Protein 8ZVK (pdb70)

Secondary structure (DSSP, 8-state):
-HHHHH-S-EEETTEEE-TTS-B---EEEEE--TTT-GGG-SHHHHHHIIIII--SEEEEEEESSTTSTTT-GGGHHHHHHHHHHHHHHT-EEEEEEE-SSS-SGGGGHHHHHHHHHHHHHHHTTSTTEEEES-S---SS--IIIIIHHHHHHHHHHHHHH-SSS-EEE--HHHHT-HHHHHTS--SSSSEEEEEEEETTT--HHHHHHHHHHHHTT--EEEEEEESS-TTS-S---HHHHHHHHHHHHHTT--EEEEEES--SSTT-SB-TT--TTS---GGGB-HHHHHHHHHHTTT--PPPP-

Radius of gyration: 17.43 Å; Cα contacts (8 Å, |Δi|>4): 707; chains: 1; bounding box: 44×44×39 Å

Foldseek 3Di:
DQCVQFPAWFADFQAIGGPQRHGAAFEEAEADECQPFVLLQALQNVLQCCPQLNGQEYEYAFEPDPCGCVVPVVSVVSVVRNCVSCVVVNGAYEDAHEYDVVLFLVVCLVVLLVSLLVVCVVDLVGNRYEYESYQFREDPAACPPTQVVSCVVRVVSSCVRRVGHAYEGAGYHRRQPLVRCLVPDDPHTRYAYEHEEELQADADVSLVSSVNSSVSRGHYAHEEYFQAHPVQAHAGNLVSVVVVLVSCLVVSHYHYYDHDDCPPGHRHQFPPPARSRHPDDPVGTDPRNVSSSVSSPPSHDGDRRD

Nearest PDB structures (foldseek):
  6gjf-assembly5_E  TM=9.985E-01  e=1.067E-54  synthetic construct
  3pzt-assembly2_B  TM=9.982E-01  e=2.377E-51  Bacillus subtilis subsp. subtilis str. 168
  4xzw-assembly1_A  TM=9.933E-01  e=2.857E-50  uncultured bacterium
  5ihs-assembly1_A  TM=9.780E-01  e=3.173E-42  Cytophaga hutchinsonii ATCC 33406
  5wh8-assembly1_A  TM=9.466E-01  e=4.308E-40  uncultured organism

Sequence (306 aa):
DFVGTHGQLQVIGNQLCNQYGQPIQLRGMSSHGLQWYPQFVNYDSIKWLRDDWGITVFRAAMYTDSQGYISNPSVKNKVIEAVEACIALGIYVIIDWHILADGNPNQYKEQAKDFFREMATRYGNYPNVIYEICNEPNGPVNWNNHIKPYAEEVIPVIRSIDRNNIVIVGTGTWSQDIHDAANNQLSFDNVMYALHFYAGTHGQNLRSRIDYAMSRGAAIFVSEWGVSDASGDGGVFLSQSDVWLDFLNERNVSWVNWSLTHKVESSAALNPGASPNGGWTDANLSPSGRYVKSAMRKNYNPPVPP

Solvent-accessible surface area: 11041 Å² total; per-residue (Å²): 128,32,11,50,54,4,8,46,2,56,29,91,58,47,28,5,3,0,69,104,30,39,72,1,9,0,1,0,0,0,0,11,0,2,35,98,40,42,77,3,0,21,100,70,0,0,72,73,0,74,80,48,6,8,1,1,0,0,0,0,0,0,14,0,47,38,128,0,30,55,85,70,72,66,9,50,88,39,0,31,67,0,0,89,6,0,46,75,6,6,1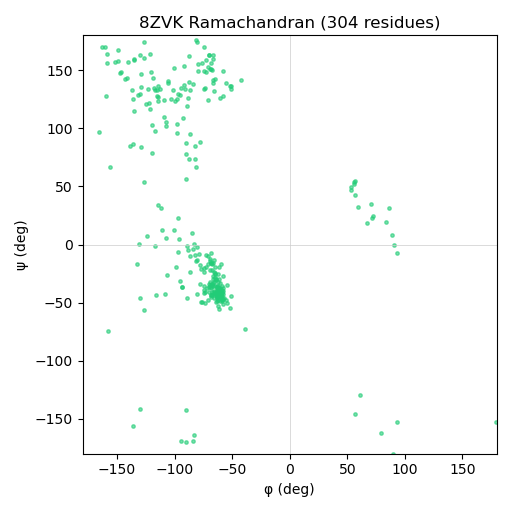,0,0,0,0,0,0,4,1,60,80,5,9,49,2,45,106,36,35,102,70,0,30,90,2,0,103,51,0,2,97,118,10,8,154,97,35,5,1,1,0,0,0,0,0,15,0,21,48,126,10,75,2,99,97,38,0,31,47,0,0,73,69,0,0,58,22,0,45,89,72,2,191,32,3,1,0,0,0,0,0,2,55,116,0,30,26,0,53,55,0,1,85,55,59,13,106,59,121,21,12,4,4,0,0,3,0,16,6,27,76,30,34,109,107,9,20,54,55,0,58,94,0,25,91,121,34,1,3,4,0,0,0,9,0,0,0,0,38,53,92,7,66,47,36,50,62,67,86,79,0,72,65,0,6,84,20,0,28,145,66,48,4,2,0,0,0,17,0,1,0,54,84,132,29,20,0,1,0,2,44,86,72,6,49,57,77,8,44,8,86,95,78,46,2,10,75,0,0,99,28,0,62,56,8,0,122,120,112,20,136,41,28,123,47,132

B-factor: mean 23.42, std 7.49, range [11.4, 66.55]

Structure (mmCIF, N/CA/C/O backbone):
data_8ZVK
#
_entry.id   8ZVK
#
_cell.length_a   80.775
_cell.length_b   80.775
_cell.length_c   82.167
_cell.angle_alpha   90.00
_cell.angle_beta   90.00
_cell.angle_gamma   120.00
#
_symmetry.space_group_name_H-M   'P 63'
#
loop_
_entity.id
_entity.type
_entity.pdbx_description
1 polymer AaBgIC
2 water water
#
loop_
_atom_site.group_PDB
_atom_site.id
_atom_site.type_symbol
_atom_site.label_atom_id
_atom_site.label_alt_id
_atom_site.label_comp_id
_atom_site.label_asym_id
_atom_site.label_entity_id
_atom_site.label_seq_id
_atom_site.pdbx_PDB_ins_code
_atom_site.Cartn_x
_atom_site.Cartn_y
_atom_site.Cartn_z
_atom_site.occupancy
_atom_site.B_iso_or_equiv
_atom_site.auth_seq_id
_atom_site.auth_comp_id
_atom_site.auth_asym_id
_atom_site.auth_atom_id
_atom_site.pdbx_PDB_model_num
ATOM 1 N N . ASP A 1 20 ? 18.005 -32.756 5.397 1.00 33.94 16 ASP A N 1
ATOM 2 C CA . ASP A 1 20 ? 19.025 -31.827 4.928 1.00 30.24 16 ASP A CA 1
ATOM 3 C C . ASP A 1 20 ? 19.479 -32.213 3.532 1.00 22.98 16 ASP A C 1
ATOM 4 O O . ASP A 1 20 ? 20.476 -32.905 3.360 1.00 20.35 16 ASP A O 1
ATOM 9 N N . PHE A 1 21 ? 18.727 -31.768 2.532 1.00 18.69 17 PHE A N 1
ATOM 10 C CA . PHE A 1 21 ? 19.021 -32.182 1.165 1.00 21.20 17 PHE A CA 1
ATOM 11 C C . PHE A 1 21 ? 20.331 -31.580 0.683 1.00 20.29 17 PHE A C 1
ATOM 12 O O . PHE A 1 21 ? 21.150 -32.269 0.057 1.00 21.51 17 PHE A O 1
ATOM 20 N N . VAL A 1 22 ? 20.550 -30.298 0.974 1.00 17.44 18 VAL A N 1
ATOM 21 C CA . VAL A 1 22 ? 21.808 -29.652 0.599 1.00 19.74 18 VAL A CA 1
ATOM 22 C C . VAL A 1 22 ? 22.972 -30.235 1.395 1.00 24.83 18 VAL A C 1
ATOM 23 O O . VAL A 1 22 ? 24.094 -30.356 0.875 1.00 19.72 18 VAL A O 1
ATOM 27 N N . GLY A 1 23 ? 22.733 -30.612 2.657 1.00 24.03 19 GLY A N 1
ATOM 28 C CA . GLY A 1 23 ? 23.778 -31.238 3.448 1.00 28.18 19 GLY A CA 1
ATOM 29 C C . GLY A 1 23 ? 24.211 -32.566 2.872 1.00 24.93 19 GLY A C 1
ATOM 30 O O . GLY A 1 23 ? 25.376 -32.950 2.992 1.00 26.52 19 GLY A O 1
ATOM 31 N N . THR A 1 24 ? 23.299 -33.267 2.206 1.00 19.25 20 THR A N 1
ATOM 32 C CA . THR A 1 24 ? 23.668 -34.508 1.538 1.00 20.70 20 THR A CA 1
ATOM 33 C C . THR A 1 24 ? 24.401 -34.229 0.237 1.00 24.89 20 THR A C 1
ATOM 34 O O . THR A 1 2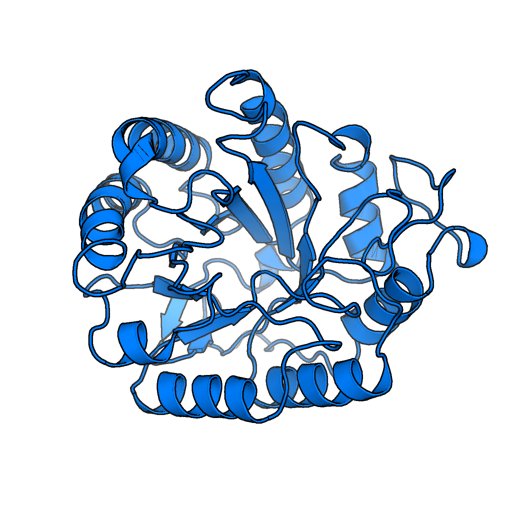4 ? 25.468 -34.806 -0.018 1.00 24.55 20 THR A O 1
ATOM 38 N N . HIS A 1 25 ? 23.849 -33.351 -0.606 1.00 19.58 21 HIS A N 1
ATOM 39 C CA . HIS A 1 25 ? 24.324 -33.252 -1.979 1.00 16.46 21 HIS A CA 1
ATOM 40 C C . HIS A 1 25 ? 25.306 -32.111 -2.216 1.00 16.94 21 HIS A C 1
ATOM 41 O O . HIS A 1 25 ? 26.053 -32.157 -3.204 1.00 17.71 21 HIS A O 1
ATOM 48 N N . GLY A 1 26 ? 25.340 -31.113 -1.336 1.00 18.45 22 GLY A N 1
ATOM 49 C CA . GLY A 1 26 ? 26.365 -30.081 -1.338 1.00 21.70 22 GLY A CA 1
ATOM 50 C C . GLY A 1 26 ? 26.474 -29.325 -2.653 1.00 18.49 22 GLY A C 1
ATOM 51 O O . GLY A 1 26 ? 25.493 -29.080 -3.368 1.00 19.74 22 GLY A O 1
ATOM 52 N N . GLN A 1 27 ? 27.706 -28.944 -2.965 1.00 16.83 23 GLN A N 1
ATOM 53 C CA . GLN A 1 27 ? 28.006 -28.155 -4.155 1.00 19.79 23 GLN A CA 1
ATOM 54 C C . GLN A 1 27 ? 27.548 -28.835 -5.438 1.00 22.50 23 GLN A C 1
ATOM 55 O O . GLN A 1 27 ? 27.943 -29.968 -5.729 1.00 21.23 23 GLN A O 1
ATOM 61 N N . LEU A 1 28 ? 26.789 -28.104 -6.248 1.00 17.36 24 LEU A N 1
ATOM 62 C CA . LEU A 1 28 ? 26.306 -28.592 -7.535 1.00 18.72 24 LEU A CA 1
ATOM 63 C C . LEU A 1 28 ? 27.281 -28.215 -8.644 1.00 21.31 24 LEU A C 1
ATOM 64 O O . LEU A 1 28 ? 28.011 -27.224 -8.541 1.00 18.06 24 LEU A O 1
ATOM 69 N N . GLN A 1 29 ? 27.280 -29.010 -9.716 1.00 19.14 25 GLN A N 1
ATOM 70 C CA . GLN A 1 29 ? 28.206 -28.773 -10.816 1.00 19.92 25 GLN A CA 1
ATOM 71 C C . GLN A 1 29 ? 27.649 -29.441 -12.060 1.00 23.56 25 GLN A C 1
ATOM 72 O O . GLN A 1 29 ? 26.812 -30.340 -11.975 1.00 21.72 25 GLN A O 1
ATOM 78 N N . VAL A 1 30 ? 28.063 -28.946 -13.221 1.00 20.35 26 VAL A N 1
ATOM 79 C CA . VAL A 1 30 ? 27.588 -29.477 -14.497 1.00 22.14 26 VAL A CA 1
ATOM 80 C C . VAL A 1 30 ? 28.695 -30.348 -15.068 1.00 24.40 26 VAL A C 1
ATOM 81 O O . VAL A 1 30 ? 29.829 -29.886 -15.219 1.00 23.01 26 VAL A O 1
ATOM 85 N N . ILE A 1 31 ? 28.379 -31.604 -15.381 1.00 21.52 27 ILE A N 1
ATOM 86 C CA . ILE A 1 31 ? 29.322 -32.508 -16.039 1.00 21.88 27 ILE A CA 1
ATOM 87 C C . ILE A 1 31 ? 28.680 -32.964 -17.340 1.00 25.45 27 ILE A C 1
ATOM 88 O O . ILE A 1 31 ? 27.637 -33.632 -17.320 1.00 24.19 27 ILE A O 1
ATOM 93 N N . GLY A 1 32 ? 29.295 -32.608 -18.466 1.00 27.28 28 GLY A N 1
ATOM 94 C CA . GLY A 1 32 ? 28.654 -32.866 -19.748 1.00 30.05 28 GLY A CA 1
ATOM 95 C C . GLY A 1 32 ? 27.323 -32.128 -19.837 1.00 33.64 28 GLY A C 1
ATOM 96 O O . GLY A 1 32 ? 27.236 -30.926 -19.561 1.00 30.23 28 GLY A O 1
ATOM 97 N N . ASN A 1 33 ? 26.260 -32.849 -20.206 1.00 26.27 29 ASN A N 1
ATOM 98 C CA . ASN A 1 33 ? 24.924 -32.273 -20.295 1.00 21.78 29 ASN A CA 1
ATOM 99 C C . ASN A 1 33 ? 24.078 -32.520 -19.044 1.00 22.48 29 ASN A C 1
ATOM 100 O O . ASN A 1 33 ? 22.841 -32.478 -19.135 1.00 25.17 29 ASN A O 1
ATOM 105 N N . GLN A 1 34 ? 24.740 -32.772 -17.914 1.00 17.06 30 GLN A N 1
ATOM 106 C CA . GLN A 1 34 ? 23.967 -33.179 -16.719 1.00 20.65 30 GLN A CA 1
ATOM 107 C C . GLN A 1 34 ? 24.327 -32.429 -15.437 1.00 21.73 30 GLN A C 1
ATOM 108 O O . GLN A 1 34 ? 25.526 -32.344 -15.109 1.00 19.17 30 GLN A O 1
ATOM 114 N N . LEU A 1 35 ? 23.318 -31.890 -14.757 1.00 18.15 31 LEU A N 1
ATOM 115 C CA . LEU A 1 35 ? 23.538 -31.341 -13.417 1.00 22.44 31 LEU A CA 1
ATOM 116 C C . LEU A 1 35 ? 23.909 -32.464 -12.439 1.00 18.78 31 LEU A C 1
ATOM 117 O O . LEU A 1 35 ? 23.222 -33.484 -12.376 1.00 15.92 31 LEU A O 1
ATOM 122 N N . CYS A 1 36 ? 24.967 -32.260 -11.649 1.00 16.37 32 CYS A N 1
ATOM 123 C CA . CYS A 1 36 ? 25.454 -33.282 -10.720 1.00 20.82 32 CYS A CA 1
ATOM 124 C C . CYS A 1 36 ? 25.644 -32.701 -9.322 1.00 22.17 32 CYS A C 1
ATOM 125 O O . CYS A 1 36 ? 25.700 -31.484 -9.125 1.00 18.83 32 CYS A O 1
ATOM 128 N N . ASN A 1 37 ? 25.741 -33.589 -8.342 1.00 18.01 33 ASN A N 1
ATOM 129 C CA . ASN A 1 37 ? 25.987 -33.158 -6.977 1.00 17.84 33 ASN A CA 1
ATOM 130 C C . ASN A 1 37 ? 27.493 -33.099 -6.702 1.00 20.56 33 ASN A C 1
ATOM 131 O O . ASN A 1 37 ? 28.323 -33.229 -7.603 1.00 18.28 33 ASN A O 1
ATOM 136 N N . GLN A 1 38 ? 27.851 -32.921 -5.428 1.00 16.33 34 GLN A N 1
ATOM 137 C CA . GLN A 1 38 ? 29.237 -32.719 -5.036 1.00 21.00 34 GLN A CA 1
ATOM 138 C C . GLN A 1 38 ? 30.099 -33.949 -5.272 1.00 21.33 34 GLN A C 1
ATOM 139 O O . GLN A 1 38 ? 31.319 -33.834 -5.239 1.00 18.72 34 GLN A O 1
ATOM 145 N N . TYR A 1 39 ? 29.501 -35.119 -5.481 1.00 19.49 35 TYR A N 1
ATOM 146 C CA . TYR A 1 39 ? 30.254 -36.323 -5.801 1.00 19.74 35 TYR A CA 1
ATOM 147 C C . TYR A 1 39 ? 30.221 -36.647 -7.291 1.00 19.35 35 TYR A C 1
ATOM 148 O O . TYR A 1 39 ? 30.609 -37.754 -7.677 1.00 22.54 35 TYR A O 1
ATOM 157 N N . GLY A 1 40 ? 29.772 -35.716 -8.137 1.00 16.45 36 GLY A N 1
ATOM 158 C CA . GLY A 1 40 ? 29.696 -36.026 -9.556 1.00 14.48 36 GLY A CA 1
ATOM 159 C C . GLY A 1 40 ? 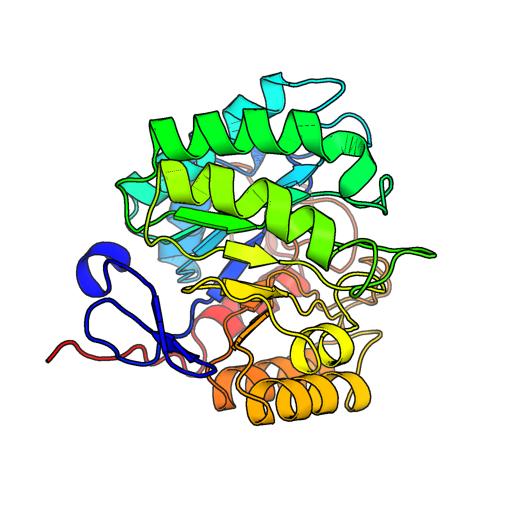28.596 -36.999 -9.929 1.00 18.12 36 GLY A C 1
ATOM 160 O O . GLY A 1 40 ? 28.685 -37.655 -10.967 1.00 19.99 36 GLY A O 1
ATOM 161 N N . GLN A 1 41 ? 27.547 -37.115 -9.099 1.00 19.07 37 GLN A N 1
ATOM 162 C CA . GLN A 1 41 ? 26.400 -37.970 -9.400 1.00 21.79 37 GLN A CA 1
ATOM 163 C C . GLN A 1 41 ? 25.280 -37.148 -10.010 1.00 22.15 37 GLN A C 1
ATOM 164 O O . GLN A 1 41 ? 24.915 -36.102 -9.439 1.00 15.85 37 GLN A O 1
ATOM 170 N N . PRO A 1 42 ? 24.736 -37.585 -11.150 1.00 23.52 38 PRO A N 1
ATOM 171 C CA . PRO A 1 42 ? 23.570 -36.903 -11.736 1.00 23.02 38 PRO A CA 1
ATOM 172 C C . PRO A 1 42 ? 22.479 -36.731 -10.697 1.00 23.00 38 PRO A C 1
ATOM 173 O O . PRO A 1 42 ? 22.159 -37.662 -9.962 1.00 20.80 38 PRO A O 1
ATOM 177 N N . ILE A 1 43 ? 21.913 -35.527 -10.632 1.00 20.60 39 ILE A N 1
ATOM 178 C CA . ILE A 1 43 ? 20.885 -35.207 -9.650 1.00 19.82 39 ILE A CA 1
ATOM 179 C C . ILE A 1 43 ? 19.824 -34.328 -10.301 1.00 22.32 39 ILE A C 1
ATOM 180 O O . ILE A 1 43 ? 20.134 -33.477 -11.142 1.00 18.51 39 ILE A O 1
ATOM 185 N N . GLN A 1 44 ? 18.566 -34.534 -9.914 1.00 21.23 40 GLN A N 1
ATOM 186 C CA . GLN A 1 44 ? 17.444 -33.757 -10.422 1.00 19.62 40 GLN A CA 1
ATOM 187 C C . GLN A 1 44 ? 16.873 -32.977 -9.252 1.00 20.51 40 GLN A C 1
ATOM 188 O O . GLN A 1 44 ? 16.695 -33.542 -8.165 1.00 19.04 40 GLN A O 1
ATOM 194 N N . LEU A 1 45 ? 16.623 -31.682 -9.460 1.00 16.70 41 LEU A N 1
ATOM 195 C CA . LEU A 1 45 ? 15.910 -30.845 -8.502 1.00 15.32 41 LEU A CA 1
ATOM 196 C C . LEU A 1 45 ? 14.461 -30.696 -8.954 1.00 14.68 41 LEU A C 1
ATOM 197 O O . LEU A 1 45 ? 14.166 -30.759 -10.147 1.00 17.77 41 LEU A O 1
ATOM 202 N N . ARG A 1 46 ? 13.555 -30.492 -7.991 1.00 14.85 42 ARG A N 1
ATOM 203 C CA . ARG A 1 46 ? 12.149 -30.252 -8.283 1.00 16.21 42 ARG A CA 1
ATOM 204 C C . ARG A 1 46 ? 11.610 -29.246 -7.289 1.00 16.83 42 ARG A C 1
ATOM 205 O O . ARG A 1 46 ? 11.973 -29.269 -6.113 1.00 16.90 42 ARG A O 1
ATOM 213 N N . GLY A 1 47 ? 10.737 -28.369 -7.754 1.00 17.51 43 GLY A N 1
ATOM 214 C CA . GLY A 1 47 ? 10.195 -27.415 -6.816 1.00 18.30 43 GLY A CA 1
ATOM 215 C C . GLY A 1 47 ? 9.211 -26.414 -7.373 1.00 15.57 43 GLY A C 1
ATOM 216 O O . GLY A 1 47 ? 8.527 -26.671 -8.371 1.00 17.14 43 GLY A O 1
ATOM 217 N N . MET A 1 48 ? 9.146 -25.254 -6.718 1.00 17.83 44 MET A N 1
ATOM 218 C CA . MET A 1 48 ? 8.105 -24.259 -6.936 1.00 18.50 44 MET A CA 1
ATOM 219 C C . MET A 1 48 ? 8.775 -22.921 -7.166 1.00 18.41 44 MET A C 1
ATOM 220 O O . MET A 1 48 ? 9.805 -22.612 -6.554 1.00 14.96 44 MET A O 1
ATOM 225 N N . SER A 1 49 ? 8.145 -22.114 -8.012 1.00 14.51 45 SER A N 1
ATOM 226 C CA . SER A 1 49 ? 8.521 -20.728 -8.211 1.00 17.81 45 SER A CA 1
ATOM 227 C C . SER A 1 49 ? 7.504 -19.815 -7.533 1.00 19.22 45 SER A C 1
ATOM 228 O O . SER A 1 49 ? 6.291 -20.083 -7.543 1.00 16.44 45 SER A O 1
ATOM 231 N N . SER A 1 50 ? 8.010 -18.748 -6.928 1.00 18.31 46 SER A N 1
ATOM 232 C CA . SER A 1 50 ? 7.136 -17.669 -6.529 1.00 16.36 46 SER A CA 1
ATOM 233 C C . SER A 1 50 ? 6.571 -17.007 -7.779 1.00 20.40 46 SER A C 1
ATOM 234 O O . SER A 1 50 ? 7.077 -17.192 -8.891 1.00 18.56 46 SER A O 1
ATOM 237 N N . HIS A 1 51 ? 5.497 -16.243 -7.591 1.00 16.87 47 HIS A N 1
ATOM 238 C CA . HIS A 1 51 ? 5.097 -15.297 -8.614 1.00 19.49 47 HIS A CA 1
ATOM 239 C C . HIS A 1 51 ? 5.938 -14.040 -8.403 1.00 19.99 47 HIS A C 1
ATOM 240 O O . HIS A 1 51 ? 6.941 -14.076 -7.682 1.00 15.96 47 HIS A O 1
ATOM 247 N N . GLY A 1 52 ? 5.534 -12.917 -8.994 1.00 21.94 48 GLY A N 1
ATOM 248 C CA . GLY A 1 52 ? 6.311 -11.695 -8.845 1.00 22.89 48 GLY A CA 1
ATOM 249 C C . GLY A 1 52 ? 6.439 -11.236 -7.407 1.00 18.89 48 GLY A C 1
ATOM 250 O O . GLY A 1 52 ? 5.428 -11.066 -6.715 1.00 18.71 48 GLY A O 1
ATOM 251 N N . LEU A 1 53 ? 7.683 -11.021 -6.947 1.00 18.42 49 LEU A N 1
ATOM 252 C CA . LEU A 1 53 ? 7.902 -10.654 -5.550 1.00 18.82 49 LEU A CA 1
ATOM 253 C C . LEU A 1 53 ? 7.352 -9.265 -5.244 1.00 21.44 49 LEU A C 1
ATOM 254 O O . LEU A 1 53 ? 7.058 -8.978 -4.081 1.00 18.29 49 LEU A O 1
ATOM 259 N N . GLN A 1 54 ? 7.181 -8.411 -6.269 1.00 19.62 50 GLN A N 1
ATOM 260 C CA . GLN A 1 54 ? 6.560 -7.109 -6.066 1.00 22.12 50 GLN A CA 1
ATOM 261 C C . GLN A 1 54 ? 5.049 -7.217 -5.952 1.00 21.52 50 GLN A C 1
ATOM 262 O O . GLN A 1 54 ? 4.421 -6.301 -5.421 1.00 22.42 50 GLN A O 1
ATOM 268 N N . TRP A 1 55 ? 4.455 -8.328 -6.393 1.00 17.52 51 TRP A N 1
ATOM 269 C CA . TRP A 1 55 ? 3.002 -8.477 -6.380 1.00 19.34 51 TRP A CA 1
ATOM 270 C C . TRP A 1 55 ? 2.504 -9.454 -5.326 1.00 19.00 51 TRP A C 1
ATOM 271 O O . TRP A 1 55 ? 1.504 -9.187 -4.659 1.00 22.12 51 TRP A O 1
ATOM 282 N N . TYR A 1 56 ? 3.153 -10.591 -5.153 1.00 17.51 52 TYR A N 1
ATOM 283 C CA . TYR A 1 56 ? 2.700 -11.584 -4.178 1.00 19.49 52 TYR A CA 1
ATOM 284 C C . TYR A 1 56 ? 3.815 -11.974 -3.212 1.00 19.98 52 TYR A C 1
ATOM 285 O O . TYR A 1 56 ? 4.101 -13.160 -3.029 1.00 18.62 52 TYR A O 1
ATOM 294 N N . PRO A 1 57 ? 4.443 -10.995 -2.541 1.00 16.75 53 PRO A N 1
ATOM 295 C CA . PRO A 1 57 ? 5.518 -11.345 -1.593 1.00 19.25 53 PRO A CA 1
ATOM 296 C C . PRO A 1 57 ? 5.031 -12.151 -0.391 1.00 17.26 53 PRO A C 1
ATOM 297 O O . PRO A 1 57 ? 5.821 -12.883 0.197 1.00 16.97 53 PRO A O 1
ATOM 301 N N . GLN A 1 58 ? 3.756 -12.046 -0.014 1.00 21.06 54 GLN A N 1
ATOM 302 C CA . GLN A 1 58 ? 3.302 -12.616 1.248 1.00 18.37 54 GLN A CA 1
ATOM 303 C C . GLN A 1 58 ? 3.404 -14.139 1.264 1.00 22.56 54 GLN A C 1
ATOM 304 O O . GLN A 1 58 ? 3.433 -14.734 2.347 1.00 21.82 54 GLN A O 1
ATOM 310 N N . PHE A 1 59 ? 3.493 -14.780 0.100 1.00 18.71 55 PHE A N 1
ATOM 311 C CA . PHE A 1 59 ? 3.614 -16.231 0.042 1.00 20.51 55 PHE A CA 1
ATOM 312 C C . PHE A 1 59 ? 5.062 -16.716 0.089 1.00 19.25 55 PHE A C 1
ATOM 313 O O . PHE A 1 59 ? 5.293 -17.929 0.062 1.00 20.37 55 PHE A O 1
ATOM 321 N N . VAL A 1 60 ? 6.033 -15.810 0.154 1.00 17.14 56 VAL A N 1
ATOM 322 C CA . VAL A 1 60 ? 7.454 -16.147 0.174 1.00 17.85 56 VAL A CA 1
ATOM 323 C C . VAL A 1 60 ? 7.977 -15.886 1.579 1.00 20.79 56 VAL A C 1
ATOM 324 O O . VAL A 1 60 ? 8.256 -14.737 1.944 1.00 21.32 56 VAL A O 1
ATOM 328 N N . ASN A 1 61 ? 8.141 -16.941 2.373 1.00 19.59 57 ASN A N 1
ATOM 329 C CA . ASN A 1 61 ? 8.589 -16.757 3.743 1.00 18.55 57 ASN A CA 1
ATOM 330 C C . ASN A 1 61 ? 9.090 -18.092 4.255 1.00 18.30 57 ASN A C 1
ATOM 331 O O . ASN A 1 61 ? 8.924 -19.131 3.609 1.00 19.19 57 ASN A O 1
ATOM 336 N N . TYR A 1 62 ? 9.727 -18.047 5.422 1.00 16.00 58 TYR A N 1
ATOM 337 C CA . TYR A 1 62 ? 10.272 -19.276 5.995 1.00 22.43 58 TYR A CA 1
ATOM 338 C C . TYR A 1 62 ? 9.176 -20.328 6.200 1.00 19.50 58 TYR A C 1
ATOM 339 O O . TYR A 1 62 ? 9.387 -21.515 5.909 1.00 19.42 58 TYR A O 1
ATOM 348 N N . ASP A 1 63 ? 7.983 -19.904 6.651 1.00 22.81 59 ASP A N 1
ATOM 349 C CA . ASP A 1 63 ? 6.886 -20.845 6.942 1.00 19.23 59 ASP A CA 1
ATOM 350 C C . ASP A 1 63 ? 6.399 -21.568 5.687 1.00 18.49 59 ASP A C 1
ATOM 351 O O . ASP A 1 63 ? 6.230 -22.799 5.684 1.00 17.31 59 ASP A O 1
ATOM 356 N N . SER A 1 64 ? 6.115 -20.818 4.622 1.00 17.30 60 SER A N 1
ATOM 357 C CA . SER A 1 64 ? 5.610 -21.460 3.416 1.00 17.65 60 SER A CA 1
ATOM 358 C C . SER A 1 64 ? 6.686 -22.298 2.739 1.00 18.83 60 SER A C 1
ATOM 359 O O . SER A 1 64 ? 6.378 -23.357 2.182 1.00 20.91 60 SER A O 1
ATOM 362 N N . ILE A 1 65 ? 7.950 -21.866 2.777 1.00 18.38 61 ILE A N 1
ATOM 363 C CA . ILE A 1 65 ? 8.990 -22.676 2.141 1.00 18.82 61 ILE A CA 1
ATOM 364 C C . ILE A 1 65 ? 9.234 -23.960 2.937 1.00 19.20 61 ILE A C 1
ATOM 365 O O . ILE A 1 65 ? 9.392 -25.049 2.359 1.00 17.69 61 ILE A O 1
ATOM 370 N N . LYS A 1 66 ? 9.239 -23.865 4.271 1.00 15.39 62 LYS A N 1
ATOM 371 C CA . LYS A 1 66 ? 9.369 -25.073 5.082 1.00 19.10 62 LYS A CA 1
ATOM 372 C C . LYS A 1 66 ? 8.227 -26.048 4.819 1.00 16.95 62 LYS A C 1
ATOM 373 O O . LYS A 1 66 ? 8.442 -27.264 4.728 1.00 17.75 62 LYS A O 1
ATOM 379 N N . TRP A 1 67 ? 7.004 -25.533 4.687 1.00 20.11 63 TRP A N 1
ATOM 380 C CA . TRP A 1 67 ? 5.864 -26.399 4.415 1.00 19.59 63 TRP A CA 1
ATOM 381 C C . TRP A 1 67 ? 5.980 -27.058 3.040 1.00 19.82 63 TRP A C 1
ATOM 382 O O . TRP A 1 67 ? 5.656 -28.243 2.885 1.00 18.37 63 TRP A O 1
ATOM 393 N N . LEU A 1 68 ? 6.443 -26.315 2.026 1.00 17.77 64 LEU A N 1
ATOM 394 C CA . LEU A 1 68 ? 6.666 -26.951 0.726 1.00 17.68 64 LEU A CA 1
ATOM 395 C C . LEU A 1 68 ? 7.717 -28.054 0.829 1.00 18.11 64 LEU A C 1
ATOM 396 O O . LEU A 1 68 ? 7.560 -29.132 0.234 1.00 19.15 64 LEU A O 1
ATOM 401 N N . ARG A 1 69 ? 8.764 -27.828 1.625 1.00 17.54 65 ARG A N 1
ATOM 402 C CA . ARG A 1 69 ? 9.758 -28.874 1.868 1.00 20.28 65 ARG A CA 1
ATOM 403 C C . ARG A 1 69 ? 9.127 -30.095 2.532 1.00 20.12 65 ARG A C 1
ATOM 404 O O . ARG A 1 69 ? 9.238 -31.219 2.028 1.00 19.00 65 ARG A O 1
ATOM 412 N N . ASP A 1 70 ? 8.456 -29.889 3.670 1.00 17.87 66 ASP A N 1
ATOM 413 C CA . ASP A 1 70 ? 8.007 -31.011 4.493 1.00 21.33 66 ASP A CA 1
ATOM 414 C C . ASP A 1 70 ? 6.808 -31.719 3.886 1.00 19.88 66 ASP A C 1
ATOM 415 O O . ASP A 1 70 ? 6.733 -32.952 3.916 1.00 22.30 66 ASP A O 1
ATOM 420 N N . ASP A 1 71 ? 5.851 -30.961 3.348 1.00 19.02 67 ASP A N 1
ATOM 421 C CA . ASP A 1 71 ? 4.592 -31.550 2.901 1.00 19.54 67 ASP A CA 1
ATOM 422 C C . ASP A 1 71 ? 4.593 -31.931 1.424 1.00 24.76 67 ASP A C 1
ATOM 423 O O . ASP A 1 71 ? 3.959 -32.922 1.049 1.00 19.93 67 ASP A O 1
ATOM 428 N N . TRP A 1 72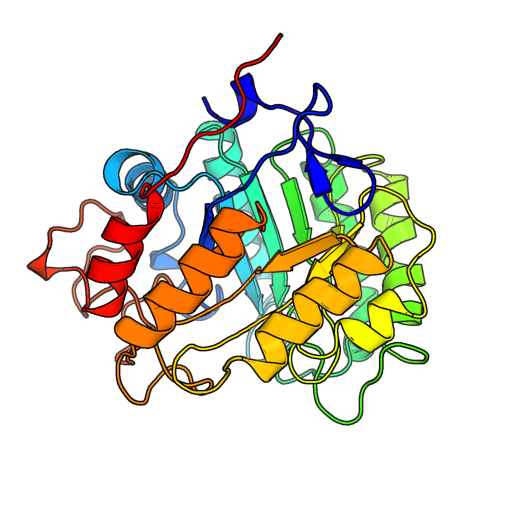 ? 5.233 -31.138 0.562 1.00 18.64 68 TRP A N 1
ATOM 429 C CA . TRP A 1 72 ? 5.321 -31.485 -0.856 1.00 18.73 68 TRP A CA 1
ATOM 430 C C . TRP A 1 72 ? 6.611 -32.207 -1.195 1.00 20.07 68 TRP A C 1
ATOM 431 O O . TRP A 1 72 ? 6.624 -33.053 -2.097 1.00 22.59 68 TRP A O 1
ATOM 442 N N . GLY A 1 73 ? 7.688 -31.899 -0.481 1.00 18.85 69 GLY A N 1
ATOM 443 C CA . GLY A 1 73 ? 8.979 -32.470 -0.792 1.00 20.38 69 GLY A CA 1
ATOM 444 C C . GLY A 1 73 ? 9.784 -31.732 -1.845 1.00 20.48 69 GLY A C 1
ATOM 445 O O . GLY A 1 73 ? 10.554 -32.372 -2.563 1.00 19.99 69 GLY A O 1
ATOM 446 N N . ILE A 1 74 ? 9.658 -30.400 -1.956 1.00 20.63 70 ILE A N 1
ATOM 447 C CA . ILE A 1 74 ? 10.473 -29.673 -2.931 1.00 18.03 70 ILE A CA 1
ATOM 448 C C . ILE A 1 74 ? 11.943 -29.715 -2.503 1.00 16.13 70 ILE A C 1
ATOM 449 O O . ILE A 1 74 ? 12.274 -29.774 -1.314 1.00 15.86 70 ILE A O 1
ATOM 454 N N . THR A 1 75 ? 12.842 -29.667 -3.482 1.00 15.33 71 THR A N 1
ATOM 455 C CA . THR A 1 75 ? 14.268 -29.550 -3.186 1.00 16.80 71 THR A CA 1
ATOM 456 C C . THR A 1 75 ? 14.875 -28.255 -3.727 1.00 19.15 71 THR A C 1
ATOM 457 O O . THR A 1 75 ? 16.062 -27.996 -3.500 1.00 18.48 71 THR A O 1
ATOM 461 N N . VAL A 1 76 ? 14.089 -27.417 -4.402 1.00 16.20 72 VAL A N 1
ATOM 462 C CA . VAL A 1 76 ? 14.563 -26.107 -4.825 1.00 15.35 72 VAL A CA 1
ATOM 463 C C . VAL A 1 76 ? 13.380 -25.148 -4.804 1.00 14.55 72 VAL A C 1
ATOM 464 O O . VAL A 1 76 ? 12.232 -25.546 -5.036 1.00 14.78 72 VAL A O 1
ATOM 468 N N . PHE A 1 77 ? 13.657 -23.879 -4.491 1.00 15.72 73 PHE A N 1
ATOM 469 C CA . PHE A 1 77 ? 12.656 -22.821 -4.519 1.00 15.17 73 PHE A CA 1
ATOM 470 C C . PHE A 1 77 ? 13.174 -21.644 -5.335 1.00 17.00 73 PHE A C 1
ATOM 471 O O . PHE A 1 77 ? 14.317 -21.222 -5.162 1.00 18.88 73 PHE A O 1
ATOM 479 N N . ARG A 1 78 ? 12.323 -21.088 -6.199 1.00 18.91 74 ARG A N 1
ATOM 480 C CA . ARG A 1 78 ? 12.728 -20.031 -7.128 1.00 19.75 74 ARG A CA 1
ATOM 481 C C . ARG A 1 78 ? 12.101 -18.695 -6.716 1.00 16.31 74 ARG A C 1
ATOM 482 O O . ARG A 1 78 ? 10.871 -18.587 -6.577 1.00 18.96 74 ARG A O 1
ATOM 490 N N . ALA A 1 79 ? 12.943 -17.687 -6.512 1.00 15.65 75 ALA A N 1
ATOM 491 C CA . ALA A 1 79 ? 12.504 -16.340 -6.142 1.00 11.40 75 ALA A CA 1
ATOM 492 C C . ALA A 1 79 ? 12.460 -15.478 -7.402 1.00 17.62 75 ALA A C 1
ATOM 493 O O . ALA A 1 79 ? 13.496 -15.033 -7.894 1.00 19.23 75 ALA A O 1
ATOM 495 N N . ALA A 1 80 ? 11.261 -15.234 -7.921 1.00 14.79 76 ALA A N 1
ATOM 496 C CA . ALA A 1 80 ? 11.083 -14.520 -9.193 1.00 16.96 76 ALA A CA 1
ATOM 497 C C . ALA A 1 80 ? 11.057 -13.011 -8.950 1.00 16.95 76 ALA A C 1
ATOM 498 O O . ALA A 1 80 ? 10.004 -12.427 -8.660 1.00 18.20 76 ALA A O 1
ATOM 500 N N . MET A 1 81 ? 12.208 -12.359 -9.092 1.00 19.83 77 MET A N 1
ATOM 501 C CA . MET A 1 81 ? 12.288 -10.925 -8.854 1.00 19.44 77 MET A CA 1
ATOM 502 C C . MET A 1 81 ? 12.202 -10.226 -10.213 1.00 15.30 77 MET A C 1
ATOM 503 O O . MET A 1 81 ? 13.199 -10.076 -10.930 1.00 15.76 77 MET A O 1
ATOM 508 N N . TYR A 1 82 ? 10.984 -9.809 -10.568 1.00 14.72 78 TYR A N 1
ATOM 509 C CA . TYR A 1 82 ? 10.770 -9.015 -11.771 1.00 15.98 78 TYR A CA 1
ATOM 510 C C . TYR A 1 82 ? 11.650 -7.776 -11.716 1.00 19.78 78 TYR A C 1
ATOM 511 O O . TYR A 1 82 ? 11.791 -7.138 -10.667 1.00 17.12 78 TYR A O 1
ATOM 520 N N . THR A 1 83 ? 12.241 -7.435 -12.854 1.00 17.92 79 THR A N 1
ATOM 521 C CA . THR A 1 83 ? 13.026 -6.223 -12.984 1.00 15.68 79 THR A CA 1
ATOM 522 C C . THR A 1 83 ? 12.159 -5.038 -13.414 1.00 20.56 79 THR A C 1
ATOM 523 O O . THR A 1 83 ? 12.259 -3.948 -12.847 1.00 20.77 79 THR A O 1
ATOM 527 N N . ASP A 1 84 ? 11.308 -5.247 -14.406 1.00 21.53 80 ASP A N 1
ATOM 528 C CA . ASP A 1 84 ? 10.374 -4.251 -14.905 1.00 22.25 80 ASP A CA 1
ATOM 529 C C . ASP A 1 84 ? 9.035 -4.456 -14.193 1.00 21.47 80 ASP A C 1
ATOM 530 O O . ASP A 1 84 ? 8.952 -5.191 -13.204 1.00 20.53 80 ASP A O 1
ATOM 535 N N . SER A 1 85 ? 7.974 -3.793 -14.669 1.00 26.11 81 SER A N 1
ATOM 536 C CA . SER A 1 85 ? 6.594 -4.021 -14.196 1.00 23.23 81 SER A CA 1
ATOM 537 C C . SER A 1 85 ? 6.461 -3.844 -12.678 1.00 23.79 81 SER A C 1
ATOM 538 O O . SER A 1 85 ? 5.921 -4.699 -11.969 1.00 22.00 81 SER A O 1
ATOM 541 N N . GLN A 1 86 ? 6.930 -2.699 -12.191 1.00 18.48 82 GLN A N 1
ATOM 542 C CA . GLN A 1 86 ? 6.927 -2.311 -10.782 1.00 24.05 82 GLN A CA 1
ATOM 543 C C . GLN A 1 86 ? 7.860 -3.165 -9.939 1.00 23.06 82 GLN A C 1
ATOM 544 O O . GLN A 1 86 ? 7.720 -3.208 -8.709 1.00 17.89 82 GLN A O 1
ATOM 550 N N . GLY A 1 87 ? 8.809 -3.851 -10.571 1.00 21.48 83 GLY A N 1
ATOM 551 C CA . GLY A 1 87 ? 9.742 -4.673 -9.830 1.00 18.17 83 GLY A CA 1
ATOM 552 C C . GLY A 1 87 ? 10.984 -3.911 -9.421 1.00 19.75 83 GLY A C 1
ATOM 553 O O . GLY A 1 87 ? 10.903 -2.712 -9.136 1.00 19.75 83 GLY A O 1
ATOM 554 N N . TYR A 1 88 ? 12.136 -4.600 -9.465 1.00 16.97 84 TYR A N 1
ATOM 555 C CA . TYR A 1 88 ? 13.356 -4.173 -8.778 1.00 13.31 84 TYR A CA 1
ATOM 556 C C . TYR A 1 88 ? 13.839 -2.798 -9.227 1.00 15.53 84 TYR A C 1
ATOM 557 O O . TYR A 1 88 ? 14.260 -1.992 -8.393 1.00 21.89 84 TYR A O 1
ATOM 566 N N . ILE A 1 89 ? 13.839 -2.531 -10.533 1.00 16.27 85 ILE A N 1
ATOM 567 C CA . ILE A 1 89 ? 14.373 -1.268 -11.048 1.00 18.39 85 ILE A CA 1
ATOM 568 C C . ILE A 1 89 ? 13.628 -0.079 -10.441 1.00 22.74 85 ILE A C 1
ATOM 569 O O . ILE A 1 89 ? 14.236 0.892 -9.958 1.00 18.40 85 ILE A O 1
ATOM 574 N N . SER A 1 90 ? 12.299 -0.135 -10.442 1.00 15.81 86 SER A N 1
ATOM 575 C CA . SER A 1 90 ? 11.548 0.974 -9.878 1.00 20.64 86 SER A CA 1
ATOM 576 C C . SER A 1 90 ? 11.338 0.838 -8.375 1.00 20.07 86 SER A C 1
ATOM 577 O O . SER A 1 90 ? 11.180 1.853 -7.692 1.00 20.26 86 SER A O 1
ATOM 580 N N . ASN A 1 91 ? 11.382 -0.372 -7.822 1.00 21.23 87 ASN A N 1
ATOM 581 C CA . ASN A 1 91 ? 11.251 -0.539 -6.371 1.00 20.04 87 ASN A CA 1
ATOM 582 C C . ASN A 1 91 ? 12.278 -1.544 -5.873 1.00 22.16 87 ASN A C 1
ATOM 583 O O . ASN A 1 91 ? 11.981 -2.740 -5.705 1.00 21.64 87 ASN A O 1
ATOM 588 N N . PRO A 1 92 ? 13.495 -1.081 -5.574 1.00 19.07 88 PRO A N 1
ATOM 589 C CA . PRO A 1 92 ? 14.577 -2.014 -5.246 1.00 16.99 88 PRO A CA 1
ATOM 590 C C . PRO A 1 92 ? 14.414 -2.695 -3.907 1.00 21.63 88 PRO A C 1
ATOM 591 O O . PRO A 1 92 ? 15.164 -3.641 -3.632 1.00 23.98 88 PRO A O 1
ATOM 595 N N . SER A 1 93 ? 13.467 -2.270 -3.067 1.00 24.51 89 SER A N 1
ATOM 596 C CA . SER A 1 93 ? 13.261 -2.954 -1.797 1.00 24.39 89 SER A CA 1
ATOM 597 C C . SER A 1 93 ? 12.760 -4.378 -1.983 1.00 24.26 89 SER A C 1
ATOM 598 O O . SER A 1 93 ? 12.807 -5.165 -1.026 1.00 23.51 89 SER A O 1
ATOM 601 N N . VAL A 1 94 ? 12.309 -4.739 -3.189 1.00 22.16 90 VAL A N 1
ATOM 602 C CA . VAL A 1 94 ? 11.937 -6.126 -3.465 1.00 19.56 90 VAL A CA 1
ATOM 603 C C . VAL A 1 94 ? 13.137 -7.048 -3.288 1.00 22.64 90 VAL A C 1
ATOM 604 O O . VAL A 1 94 ? 12.980 -8.267 -3.118 1.00 19.60 90 VAL A O 1
ATOM 608 N N . LYS A 1 95 ? 14.346 -6.481 -3.318 1.00 18.62 91 LYS A N 1
ATOM 609 C CA . LYS A 1 95 ? 15.541 -7.255 -3.043 1.00 19.32 91 LYS A CA 1
ATOM 610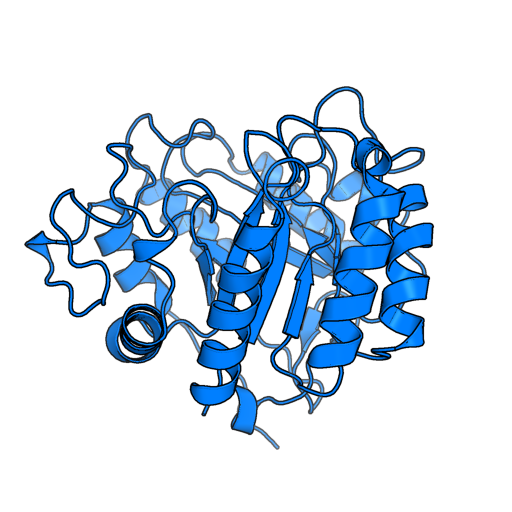 C C . LYS A 1 95 ? 15.440 -7.961 -1.700 1.00 20.29 91 LYS A C 1
ATOM 611 O O . LYS A 1 95 ? 15.950 -9.071 -1.543 1.00 19.56 91 LYS A O 1
ATOM 617 N N . ASN A 1 96 ? 14.788 -7.325 -0.716 1.00 19.95 92 ASN A N 1
ATOM 618 C CA . ASN A 1 96 ? 14.655 -7.930 0.608 1.00 20.30 92 ASN A CA 1
ATOM 619 C C . ASN A 1 96 ? 13.916 -9.260 0.570 1.00 20.78 92 ASN A C 1
ATOM 620 O O . ASN A 1 96 ? 14.181 -10.129 1.408 1.00 22.13 92 ASN A O 1
ATOM 625 N N . LYS A 1 97 ? 12.948 -9.418 -0.343 1.00 19.00 93 LYS A N 1
ATOM 626 C CA . LYS A 1 97 ? 12.259 -10.701 -0.459 1.00 19.99 93 LYS A CA 1
ATOM 627 C C . LYS A 1 97 ? 13.190 -11.775 -1.015 1.00 20.78 93 LYS A C 1
ATOM 628 O O . LYS A 1 97 ? 13.056 -12.957 -0.664 1.00 17.76 93 LYS A O 1
ATOM 634 N N . VAL A 1 98 ? 14.134 -11.390 -1.883 1.00 16.87 94 VAL A N 1
ATOM 635 C CA . VAL A 1 98 ? 15.126 -12.356 -2.350 1.00 17.31 94 VAL A CA 1
ATOM 636 C C . VAL A 1 98 ? 16.011 -12.789 -1.189 1.00 18.37 94 VAL A C 1
ATOM 637 O O . VAL A 1 98 ? 16.283 -13.978 -1.000 1.00 18.49 94 VAL A O 1
ATOM 641 N N . ILE A 1 99 ? 16.484 -11.819 -0.400 1.00 16.26 95 ILE A N 1
ATOM 642 C CA . ILE A 1 99 ? 17.301 -12.145 0.762 1.00 15.63 95 ILE A CA 1
ATOM 643 C C . ILE A 1 99 ? 16.536 -13.068 1.707 1.00 19.48 95 ILE A C 1
ATOM 644 O O . ILE A 1 99 ? 17.092 -14.049 2.227 1.00 19.77 95 ILE A O 1
ATOM 649 N N . GLU A 1 100 ? 15.242 -12.785 1.930 1.00 18.56 96 GLU A N 1
ATOM 650 C CA . GLU A 1 100 ? 14.439 -13.622 2.828 1.00 18.38 96 GLU A CA 1
ATOM 651 C C . GLU A 1 100 ? 14.320 -15.056 2.305 1.00 18.26 96 GLU A C 1
ATOM 652 O O . GLU A 1 100 ? 14.476 -16.021 3.066 1.00 18.56 96 GLU A O 1
ATOM 658 N N . ALA A 1 101 ? 14.049 -15.213 1.004 1.00 16.55 97 ALA A N 1
ATOM 659 C CA . ALA A 1 101 ? 13.932 -16.538 0.412 1.00 17.32 97 ALA A CA 1
ATOM 660 C C . ALA A 1 101 ? 15.246 -17.291 0.487 1.00 16.35 97 ALA A C 1
ATOM 661 O O . ALA A 1 101 ? 15.260 -18.494 0.750 1.00 19.47 97 ALA A O 1
ATOM 663 N N . VAL A 1 102 ? 16.364 -16.608 0.225 1.00 19.66 98 VAL A N 1
ATOM 664 C CA . VAL A 1 102 ? 17.651 -17.296 0.217 1.00 17.82 98 VAL A CA 1
ATOM 665 C C . VAL A 1 102 ? 18.021 -17.736 1.627 1.00 21.04 98 VAL A C 1
ATOM 666 O O . VAL A 1 102 ? 18.422 -18.882 1.845 1.00 19.46 98 VAL A O 1
ATOM 670 N N . GLU A 1 103 ? 17.846 -16.853 2.616 1.00 18.78 99 GLU A N 1
ATOM 671 C CA . GLU A 1 103 ? 18.166 -17.220 3.990 1.00 21.46 99 GLU A CA 1
ATOM 672 C C . GLU A 1 103 ? 17.235 -18.307 4.537 1.00 21.75 99 GLU A C 1
ATOM 673 O O . GLU A 1 103 ? 17.681 -19.170 5.304 1.00 20.00 99 GLU A O 1
ATOM 679 N N . ALA A 1 104 ? 15.968 -18.330 4.116 1.00 18.07 100 ALA A N 1
ATOM 680 C CA . ALA A 1 104 ? 15.102 -19.455 4.480 1.00 15.00 100 ALA A CA 1
ATOM 681 C C . ALA A 1 104 ? 15.607 -20.772 3.895 1.00 15.99 100 ALA A C 1
ATOM 682 O O . ALA A 1 104 ? 15.621 -21.798 4.587 1.00 17.71 100 ALA A O 1
ATOM 684 N N . CYS A 1 105 ? 16.017 -20.773 2.618 1.00 14.00 101 CYS A N 1
ATOM 685 C CA . CYS A 1 105 ? 16.454 -22.027 2.014 1.00 15.99 101 CYS A CA 1
ATOM 686 C C . CYS A 1 105 ? 17.779 -22.504 2.587 1.00 16.64 101 CYS A C 1
ATOM 687 O O . CYS A 1 105 ? 18.007 -23.710 2.679 1.00 19.12 101 CYS A O 1
ATOM 690 N N . ILE A 1 106 ? 18.681 -21.594 2.947 1.00 17.69 102 ILE A N 1
ATOM 691 C CA . ILE A 1 106 ? 19.895 -22.032 3.629 1.00 16.70 102 ILE A CA 1
ATOM 692 C C . ILE A 1 106 ? 19.543 -22.655 4.971 1.00 19.51 102 ILE A C 1
ATOM 693 O O . ILE A 1 106 ? 20.058 -23.719 5.332 1.00 18.13 102 ILE A O 1
ATOM 698 N N . ALA A 1 107 ? 18.615 -22.037 5.703 1.00 18.35 103 ALA A N 1
ATOM 699 C CA . ALA A 1 107 ? 18.213 -22.605 6.984 1.00 23.47 103 ALA A CA 1
ATOM 700 C C . ALA A 1 107 ? 17.515 -23.956 6.816 1.00 23.34 103 ALA A C 1
ATOM 701 O O . ALA A 1 107 ? 17.614 -24.817 7.695 1.00 24.83 103 ALA A O 1
ATOM 703 N N . LEU A 1 108 ? 16.841 -24.177 5.694 1.00 17.09 104 LEU A N 1
ATOM 704 C CA . LEU A 1 108 ? 16.067 -25.392 5.490 1.00 19.51 104 LEU A CA 1
ATOM 705 C C . LEU A 1 108 ? 16.812 -26.465 4.704 1.00 16.26 104 LEU A C 1
ATOM 706 O O . LEU A 1 108 ? 16.294 -27.579 4.561 1.00 19.16 104 LEU A O 1
ATOM 711 N N . GLY A 1 109 ? 18.000 -26.164 4.189 1.00 17.73 105 GLY A N 1
ATOM 712 C CA . GLY A 1 109 ? 18.758 -27.153 3.445 1.00 16.48 105 GLY A CA 1
ATOM 713 C C . GLY A 1 109 ? 18.191 -27.509 2.087 1.00 18.46 105 GLY A C 1
ATOM 714 O O . GLY A 1 109 ? 18.273 -28.672 1.686 1.00 21.34 105 GLY A O 1
ATOM 715 N N . ILE A 1 110 ? 17.591 -26.553 1.373 1.00 15.31 106 ILE A N 1
ATOM 716 C CA . ILE A 1 110 ? 17.200 -26.774 -0.013 1.00 15.24 106 ILE A CA 1
ATOM 717 C C . ILE A 1 110 ? 17.895 -25.734 -0.887 1.00 17.08 106 ILE A C 1
ATOM 718 O O . ILE A 1 110 ? 18.426 -24.733 -0.400 1.00 14.35 106 ILE A O 1
ATOM 723 N N . TYR A 1 111 ? 17.908 -26.001 -2.200 1.00 13.87 107 TYR A N 1
ATOM 724 C CA . TYR A 1 111 ? 18.523 -25.084 -3.159 1.00 17.88 107 TYR A CA 1
ATOM 725 C C . TYR A 1 111 ? 17.575 -23.919 -3.458 1.00 19.04 107 TYR A C 1
ATOM 726 O O . TYR A 1 111 ? 16.364 -24.023 -3.266 1.00 16.44 107 TYR A O 1
ATOM 735 N N . VAL A 1 112 ? 18.138 -22.785 -3.886 1.00 16.81 108 VAL A N 1
ATOM 736 C CA . VAL A 1 112 ? 17.351 -21.583 -4.162 1.00 19.41 108 VAL A CA 1
ATOM 737 C C . VAL A 1 112 ? 17.840 -20.951 -5.463 1.00 16.97 108 VAL A C 1
ATOM 738 O O . VAL A 1 112 ? 19.047 -20.782 -5.676 1.00 14.46 108 VAL A O 1
ATOM 742 N N . ILE A 1 113 ? 16.903 -20.595 -6.332 1.00 17.05 109 ILE A N 1
ATOM 743 C CA . ILE A 1 113 ? 17.216 -19.880 -7.564 1.00 15.33 109 ILE A CA 1
ATOM 744 C C . ILE A 1 113 ? 16.929 -18.398 -7.366 1.00 16.32 109 ILE A C 1
ATOM 745 O O . ILE A 1 113 ? 15.802 -18.006 -7.020 1.00 13.39 109 ILE A O 1
ATOM 750 N N . ILE A 1 114 ? 17.952 -17.576 -7.587 1.00 13.94 110 ILE A N 1
ATOM 751 C CA . ILE A 1 114 ? 17.812 -16.120 -7.594 1.00 15.21 110 ILE A CA 1
ATOM 752 C C . ILE A 1 114 ? 17.561 -15.707 -9.042 1.00 17.95 110 ILE A C 1
ATOM 753 O O . ILE A 1 114 ? 18.464 -15.788 -9.876 1.00 15.83 110 ILE A O 1
ATOM 758 N N . ASP A 1 115 ? 16.326 -15.276 -9.340 1.00 11.60 111 ASP A N 1
ATOM 759 C CA . ASP A 1 115 ? 15.829 -15.098 -10.707 1.00 16.75 111 ASP A CA 1
ATOM 760 C C . ASP A 1 115 ? 15.672 -13.603 -11.026 1.00 18.50 111 ASP A C 1
ATOM 761 O O . ASP A 1 115 ? 14.792 -12.919 -10.488 1.00 18.08 111 ASP A O 1
ATOM 766 N N . TRP A 1 116 ? 16.542 -13.112 -11.897 1.00 18.80 112 TRP A N 1
ATOM 767 C CA . TRP A 1 116 ? 16.485 -11.781 -12.501 1.00 16.30 112 TRP A CA 1
ATOM 768 C C . TRP A 1 116 ? 15.426 -11.888 -13.597 1.00 15.94 112 TRP A C 1
ATOM 769 O O . TRP A 1 116 ? 15.710 -12.230 -14.744 1.00 15.35 112 TRP A O 1
ATOM 780 N N . HIS A 1 117 ? 14.171 -11.640 -13.217 1.00 17.85 113 HIS A N 1
ATOM 781 C CA . HIS A 1 117 ? 13.003 -12.082 -13.983 1.00 18.75 113 HIS A CA 1
ATOM 782 C C . HIS A 1 117 ? 12.578 -11.025 -15.011 1.00 20.32 113 HIS A C 1
ATOM 783 O O . HIS A 1 117 ? 11.594 -10.295 -14.840 1.00 19.76 113 HIS A O 1
ATOM 790 N N . ILE A 1 118 ? 13.324 -10.962 -16.125 1.00 17.41 114 ILE A N 1
ATOM 791 C CA . ILE A 1 118 ? 12.948 -10.076 -17.227 1.00 17.30 114 ILE A CA 1
ATOM 792 C C . ILE A 1 118 ? 11.757 -10.667 -17.969 1.00 23.41 114 ILE A C 1
ATOM 793 O O . ILE A 1 118 ? 11.582 -11.895 -18.047 1.00 18.72 114 ILE A O 1
ATOM 798 N N . LEU A 1 119 ? 10.924 -9.780 -18.526 1.00 20.11 115 LEU A N 1
ATOM 799 C CA . LEU A 1 119 ? 9.777 -10.206 -19.319 1.00 20.50 115 LEU A CA 1
ATOM 800 C C . LEU A 1 119 ? 9.331 -9.097 -20.265 1.00 24.70 115 LEU A C 1
ATOM 801 O O . LEU A 1 119 ? 9.555 -9.180 -21.481 1.00 22.44 115 LEU A O 1
ATOM 806 N N . ALA A 1 120 ? 8.679 -8.064 -19.717 1.00 23.18 116 ALA A N 1
ATOM 807 C CA . ALA A 1 120 ? 8.335 -6.898 -20.536 1.00 28.01 116 ALA A CA 1
ATOM 808 C C . ALA A 1 120 ? 9.591 -6.250 -21.094 1.00 24.34 116 ALA A C 1
ATOM 809 O O . ALA A 1 120 ? 9.607 -5.778 -22.239 1.00 25.56 116 ALA A O 1
ATOM 811 N N . ASP A 1 121 ? 10.657 -6.230 -20.295 1.00 19.55 117 ASP A N 1
ATOM 812 C CA . ASP A 1 121 ? 11.996 -5.885 -20.757 1.00 21.25 117 ASP A CA 1
ATOM 813 C C . ASP A 1 121 ? 12.648 -7.112 -21.404 1.00 18.80 117 ASP A C 1
ATOM 814 O O . ASP A 1 121 ? 13.555 -7.740 -20.858 1.00 21.37 117 ASP A O 1
ATOM 819 N N . GLY A 1 122 ? 12.176 -7.441 -22.613 1.00 19.58 118 GLY A N 1
ATOM 820 C CA . GLY A 1 122 ? 12.549 -8.695 -23.281 1.00 19.13 118 GLY A CA 1
ATOM 821 C C . GLY A 1 122 ? 14.023 -8.823 -23.647 1.00 23.12 118 GLY A C 1
ATOM 822 O O . GLY A 1 122 ? 14.537 -9.947 -23.752 1.00 22.11 118 GLY A O 1
ATOM 823 N N . ASN A 1 123 ? 14.719 -7.706 -23.834 1.00 18.55 119 ASN A N 1
ATOM 824 C CA . ASN A 1 123 ? 16.155 -7.740 -24.083 1.00 21.13 119 ASN A CA 1
ATOM 825 C C . ASN A 1 123 ? 16.899 -7.697 -22.754 1.00 20.27 119 ASN A C 1
ATOM 826 O O . ASN A 1 123 ? 16.778 -6.703 -22.033 1.00 22.69 119 ASN A O 1
ATOM 831 N N . PRO A 1 124 ? 17.697 -8.712 -22.407 1.00 18.96 120 PRO A N 1
ATOM 832 C CA . PRO A 1 124 ? 18.421 -8.661 -21.124 1.00 19.01 120 PRO A CA 1
ATOM 833 C C . PRO A 1 124 ? 19.413 -7.513 -21.028 1.00 21.35 120 PRO A C 1
ATOM 834 O O . PRO A 1 124 ? 19.740 -7.076 -19.914 1.00 18.85 120 PRO A O 1
ATOM 838 N N . ASN A 1 125 ? 19.922 -7.019 -22.159 1.00 19.68 121 ASN A N 1
ATOM 839 C CA . ASN A 1 125 ? 20.892 -5.927 -22.103 1.00 22.22 121 ASN A CA 1
ATOM 840 C C . ASN A 1 125 ? 20.282 -4.620 -21.632 1.00 22.69 121 ASN A C 1
ATOM 841 O O . ASN A 1 125 ? 21.032 -3.713 -21.261 1.00 20.15 121 ASN A O 1
ATOM 846 N N . GLN A 1 126 ? 18.951 -4.502 -21.637 1.00 20.70 122 GLN A N 1
ATOM 847 C CA . GLN A 1 126 ? 18.326 -3.252 -21.209 1.00 25.04 122 GLN A CA 1
ATOM 848 C C . GLN A 1 126 ? 18.769 -2.848 -19.803 1.00 21.43 122 GLN A C 1
ATOM 849 O O . GLN A 1 126 ? 19.136 -1.694 -19.570 1.00 27.23 122 GLN A O 1
ATOM 855 N N . TYR A 1 127 ? 18.743 -3.783 -18.844 1.00 22.07 123 TYR A N 1
ATOM 856 C CA . TYR A 1 127 ? 19.160 -3.483 -17.473 1.00 21.41 123 TYR A CA 1
ATOM 857 C C . TYR A 1 127 ? 20.418 -4.248 -17.075 1.00 22.62 123 TYR A C 1
ATOM 858 O O . TYR A 1 127 ? 20.593 -4.609 -15.908 1.00 22.20 123 TYR A O 1
ATOM 867 N N . LYS A 1 128 ? 21.317 -4.466 -18.033 1.00 23.03 124 LYS A N 1
ATOM 868 C CA . LYS A 1 128 ? 22.513 -5.268 -17.789 1.00 23.60 124 LYS A CA 1
ATOM 869 C C . LYS A 1 128 ? 23.415 -4.651 -16.715 1.00 20.58 124 LYS A C 1
ATOM 870 O O . LYS A 1 128 ? 24.016 -5.374 -15.912 1.00 18.28 124 LYS A O 1
ATOM 876 N N . GLU A 1 129 ? 23.510 -3.317 -16.661 1.00 26.39 125 GLU A N 1
ATOM 877 C CA . GLU A 1 129 ? 24.381 -2.703 -15.658 1.00 25.97 125 GLU A CA 1
ATOM 878 C C . GLU A 1 129 ? 23.832 -2.927 -14.254 1.00 22.29 125 GLU A C 1
ATOM 879 O O . GLU A 1 129 ? 24.596 -3.196 -13.311 1.00 21.14 125 GLU A O 1
ATOM 885 N N . GLN A 1 130 ? 22.507 -2.814 -14.104 1.00 19.49 126 GLN A N 1
ATOM 886 C CA . GLN A 1 130 ? 21.856 -3.083 -12.826 1.00 17.56 126 GLN A CA 1
ATOM 887 C C . GLN A 1 130 ? 21.937 -4.561 -12.459 1.00 16.36 126 GLN A C 1
ATOM 888 O O . GLN A 1 130 ? 22.012 -4.900 -11.275 1.00 17.09 126 GLN A O 1
ATOM 894 N N . ALA A 1 131 ? 21.892 -5.455 -13.461 1.00 19.30 127 ALA A N 1
ATOM 895 C CA . ALA A 1 131 ? 22.034 -6.891 -13.196 1.00 18.42 127 ALA A CA 1
ATOM 896 C C . ALA A 1 131 ? 23.414 -7.222 -12.641 1.00 19.25 127 ALA A C 1
ATOM 897 O O . ALA A 1 131 ? 23.541 -8.031 -11.711 1.00 18.66 127 ALA A O 1
ATOM 899 N N . LYS A 1 132 ? 24.465 -6.626 -13.213 1.00 21.51 128 LYS A N 1
ATOM 900 C CA . LYS A 1 132 ? 25.807 -6.826 -12.668 1.00 23.67 128 LYS A CA 1
ATOM 901 C C . LYS A 1 132 ? 25.883 -6.394 -11.208 1.00 19.37 128 LYS A C 1
ATOM 902 O O . LYS A 1 132 ? 26.342 -7.152 -10.346 1.00 23.00 128 LYS A O 1
ATOM 908 N N . ASP A 1 133 ? 25.433 -5.178 -10.910 1.00 21.15 129 ASP A N 1
ATOM 909 C CA . ASP A 1 133 ? 25.443 -4.700 -9.534 1.00 16.00 129 ASP A CA 1
ATOM 910 C C . ASP A 1 133 ? 24.613 -5.604 -8.625 1.00 17.92 129 ASP A C 1
ATOM 911 O O . ASP A 1 133 ? 25.001 -5.876 -7.480 1.00 21.79 129 ASP A O 1
ATOM 916 N N . PHE A 1 134 ? 23.473 -6.097 -9.117 1.00 17.29 130 PHE A N 1
ATOM 917 C CA . PHE A 1 134 ? 22.627 -6.918 -8.256 1.00 15.65 130 PHE A CA 1
ATOM 918 C C . PHE A 1 134 ? 23.270 -8.278 -7.991 1.00 19.30 130 PHE A C 1
ATOM 919 O O . PHE A 1 134 ? 23.336 -8.740 -6.846 1.00 17.78 130 PHE A O 1
ATOM 927 N N . PHE A 1 135 ? 23.742 -8.947 -9.043 1.00 20.09 131 PHE A N 1
ATOM 928 C CA . PHE A 1 135 ? 24.380 -10.238 -8.821 1.00 20.96 131 PHE A CA 1
ATOM 929 C C . PHE A 1 135 ? 25.710 -10.106 -8.102 1.00 20.74 131 PHE A C 1
ATOM 930 O O . PHE A 1 135 ? 26.149 -11.069 -7.465 1.00 19.02 131 PHE A O 1
ATOM 938 N N . ARG A 1 136 ? 26.351 -8.931 -8.160 1.00 19.80 132 ARG A N 1
ATOM 939 C CA . ARG A 1 136 ? 27.595 -8.760 -7.422 1.00 19.98 132 ARG A CA 1
ATOM 940 C C . ARG A 1 136 ? 27.323 -8.771 -5.919 1.00 21.25 132 ARG A C 1
ATOM 941 O O . ARG A 1 136 ? 28.073 -9.385 -5.145 1.00 18.69 132 ARG A O 1
ATOM 949 N N . GLU A 1 137 ? 26.204 -8.174 -5.501 1.00 19.67 133 GLU A N 1
ATOM 950 C CA . GLU A 1 137 ? 25.840 -8.169 -4.089 1.00 21.00 133 GLU A CA 1
ATOM 951 C C . GLU A 1 137 ? 25.343 -9.531 -3.618 1.00 21.83 133 GLU A C 1
ATOM 952 O O . GLU A 1 137 ? 25.654 -9.950 -2.496 1.00 23.26 133 GLU A O 1
ATOM 958 N N . MET A 1 138 ? 24.540 -10.224 -4.435 1.00 19.23 134 MET A N 1
ATOM 959 C CA . MET A 1 138 ? 24.040 -11.539 -4.031 1.00 17.55 134 MET A CA 1
ATOM 960 C C . MET A 1 138 ? 25.189 -12.534 -3.846 1.00 17.10 134 MET A C 1
ATOM 961 O O . MET A 1 138 ? 25.222 -13.282 -2.865 1.00 19.40 134 MET A O 1
ATOM 966 N N . ALA A 1 139 ? 26.132 -12.568 -4.794 1.00 17.22 135 ALA A N 1
ATOM 967 C CA . ALA A 1 139 ? 27.289 -13.453 -4.659 1.00 21.16 135 ALA A CA 1
ATOM 968 C C . ALA A 1 139 ? 28.160 -13.042 -3.480 1.00 20.16 135 ALA A C 1
ATOM 969 O O . ALA A 1 139 ? 28.691 -13.899 -2.772 1.00 22.69 135 ALA A O 1
ATOM 971 N N . THR A 1 140 ? 28.287 -11.736 -3.221 1.00 20.91 136 THR A N 1
ATOM 972 C CA . THR A 1 140 ? 29.064 -11.319 -2.059 1.00 21.15 136 THR A CA 1
ATOM 973 C C . THR A 1 140 ? 28.415 -11.824 -0.781 1.00 24.35 136 THR A C 1
ATOM 974 O O . THR A 1 140 ? 29.106 -12.263 0.146 1.00 24.94 136 THR A O 1
ATOM 978 N N . ARG A 1 141 ? 27.075 -11.782 -0.724 1.00 19.33 137 ARG A N 1
ATOM 979 C CA . ARG A 1 141 ? 26.366 -12.219 0.474 1.00 21.04 137 ARG A CA 1
ATOM 980 C C . ARG A 1 141 ? 26.353 -13.738 0.609 1.00 24.55 137 ARG A C 1
ATOM 981 O O . ARG A 1 141 ? 26.471 -14.260 1.723 1.00 23.43 137 ARG A O 1
ATOM 989 N N . TYR A 1 142 ? 26.190 -14.468 -0.503 1.00 21.40 138 TYR A N 1
ATOM 990 C CA . TYR A 1 142 ? 25.864 -15.896 -0.426 1.00 23.74 138 TYR A CA 1
ATOM 991 C C . TYR A 1 142 ? 26.708 -16.817 -1.287 1.00 22.79 138 TYR A C 1
ATOM 992 O O . TYR A 1 142 ? 26.467 -18.033 -1.270 1.00 22.77 138 TYR A O 1
ATOM 1001 N N . GLY A 1 143 ? 27.678 -16.292 -2.038 1.00 23.17 139 GLY A N 1
ATOM 1002 C CA . GLY A 1 143 ? 28.416 -17.108 -2.988 1.00 20.36 139 GLY A CA 1
ATOM 1003 C C . GLY A 1 143 ? 29.164 -18.284 -2.383 1.00 26.05 139 GLY A C 1
ATOM 1004 O O . GLY A 1 143 ? 29.544 -19.213 -3.111 1.00 27.06 139 GLY A O 1
ATOM 1005 N N . ASN A 1 144 ? 29.381 -18.287 -1.076 1.00 26.67 140 ASN A N 1
ATOM 1006 C CA . ASN A 1 144 ? 30.051 -19.430 -0.473 1.00 23.53 140 ASN A CA 1
ATOM 1007 C C . ASN A 1 144 ? 29.091 -20.536 -0.060 1.00 25.00 140 ASN A C 1
ATOM 1008 O O . ASN A 1 144 ? 29.552 -21.592 0.384 1.00 29.23 140 ASN A O 1
ATOM 1013 N N . TYR A 1 145 ? 27.771 -20.325 -0.183 1.00 24.23 141 TYR A N 1
ATOM 1014 C CA . TYR A 1 145 ? 26.834 -21.391 0.158 1.00 22.16 141 TYR A CA 1
ATOM 1015 C C . TYR A 1 145 ? 26.514 -22.211 -1.089 1.00 21.29 141 TYR A C 1
ATOM 1016 O O . TYR A 1 145 ? 26.315 -21.641 -2.166 1.00 24.44 141 TYR A O 1
ATOM 1025 N N . PRO A 1 146 ? 26.464 -23.545 -0.981 1.00 20.56 142 PRO A N 1
ATOM 1026 C CA . PRO A 1 146 ? 26.111 -24.368 -2.150 1.00 18.57 142 PRO A CA 1
ATOM 1027 C C . PRO A 1 146 ? 24.631 -24.299 -2.535 1.00 22.68 142 PRO A C 1
ATOM 1028 O O . PRO A 1 146 ? 24.265 -24.823 -3.600 1.00 16.56 142 PRO A O 1
ATOM 1032 N N . ASN A 1 147 ? 23.778 -23.674 -1.704 1.00 17.47 143 ASN A N 1
ATOM 1033 C CA . ASN A 1 147 ? 22.339 -23.609 -1.990 1.00 18.80 143 ASN A CA 1
ATOM 1034 C C . ASN A 1 147 ? 22.018 -22.773 -3.227 1.00 18.48 143 ASN A C 1
ATOM 1035 O O . ASN A 1 147 ? 20.973 -22.981 -3.851 1.00 17.56 143 ASN A O 1
ATOM 1040 N N . VAL A 1 148 ? 22.866 -21.807 -3.572 1.00 16.01 144 VAL A N 1
ATOM 1041 C CA . VAL A 1 148 ? 22.478 -20.708 -4.460 1.00 17.50 144 VAL A CA 1
ATOM 1042 C C . VAL A 1 148 ? 22.672 -21.102 -5.917 1.00 18.61 144 VAL A C 1
ATOM 1043 O O . VAL A 1 148 ? 23.705 -21.675 -6.289 1.00 20.77 144 VAL A O 1
ATOM 1047 N N . ILE A 1 149 ? 21.652 -20.823 -6.729 1.00 15.20 145 ILE A N 1
ATOM 1048 C CA . ILE A 1 149 ? 21.681 -20.952 -8.179 1.00 16.46 145 ILE A CA 1
ATOM 1049 C C . ILE A 1 149 ? 21.319 -19.581 -8.745 1.00 19.63 145 ILE A C 1
ATOM 1050 O O . ILE A 1 149 ? 20.360 -18.960 -8.278 1.00 17.23 145 ILE A O 1
ATOM 1055 N N . TYR A 1 150 ? 22.070 -19.098 -9.736 1.00 17.05 146 TYR A N 1
ATOM 1056 C CA . TYR A 1 150 ? 21.762 -17.798 -10.343 1.00 17.00 146 TYR A CA 1
ATOM 1057 C C . TYR A 1 150 ? 21.042 -17.986 -11.669 1.00 17.48 146 TYR A C 1
ATOM 1058 O O . TYR A 1 150 ? 21.468 -18.789 -12.501 1.00 22.50 146 TYR A O 1
ATOM 1067 N N . GLU A 1 151 ? 19.953 -17.252 -11.870 1.00 15.89 147 GLU A N 1
ATOM 1068 C CA . GLU A 1 151 ? 19.228 -17.274 -13.141 1.00 15.42 147 GLU A CA 1
ATOM 1069 C C . GLU A 1 151 ? 19.256 -15.843 -13.675 1.00 16.84 147 GLU A C 1
ATOM 1070 O O . GLU A 1 151 ? 18.505 -14.983 -13.206 1.00 16.76 147 GLU A O 1
ATOM 1076 N N . ILE A 1 152 ? 20.115 -15.578 -14.665 1.00 15.31 148 ILE A N 1
ATOM 1077 C CA . ILE A 1 152 ? 20.455 -14.192 -14.992 1.00 13.70 148 ILE A CA 1
ATOM 1078 C C . ILE A 1 152 ? 19.506 -13.517 -15.982 1.00 16.24 148 ILE A C 1
ATOM 1079 O O . ILE A 1 152 ? 19.614 -12.296 -16.188 1.00 16.11 148 ILE A O 1
ATOM 1084 N N . CYS A 1 153 ? 18.592 -14.248 -16.611 1.00 18.72 149 CYS A N 1
ATOM 1085 C CA . CYS A 1 153 ? 17.575 -13.578 -17.422 1.00 16.65 149 CYS A CA 1
ATOM 1086 C C . CYS A 1 153 ? 16.433 -14.508 -17.782 1.00 19.23 149 CYS A C 1
ATOM 1087 O O . CYS A 1 153 ? 16.502 -15.215 -18.796 1.00 18.99 149 CYS A O 1
ATOM 1090 N N . ASN A 1 154 ? 15.358 -14.431 -16.998 1.00 18.32 150 ASN A N 1
ATOM 1091 C CA . ASN A 1 154 ? 14.197 -15.311 -17.054 1.00 21.49 150 ASN A CA 1
ATOM 1092 C C . ASN A 1 154 ? 13.783 -15.685 -18.474 1.00 22.33 150 ASN A C 1
ATOM 1093 O O . ASN A 1 154 ? 13.994 -16.827 -18.910 1.00 19.37 150 ASN A O 1
ATOM 1098 N N . GLU A 1 155 ? 13.197 -14.739 -19.207 1.00 17.01 151 GLU A N 1
ATOM 1099 C CA . GLU A 1 155 ? 12.603 -15.028 -20.512 1.00 19.21 151 GLU A CA 1
ATOM 1100 C C . GLU A 1 155 ? 12.935 -13.917 -21.492 1.00 18.75 151 GLU A C 1
ATOM 1101 O O . GLU A 1 155 ? 12.146 -12.985 -21.688 1.00 18.18 151 GLU A O 1
ATOM 1107 N N . PRO A 1 156 ? 14.104 -13.977 -22.128 1.00 19.42 152 PRO A N 1
ATOM 1108 C CA . PRO A 1 156 ? 14.317 -13.155 -23.323 1.00 20.00 152 PRO A CA 1
ATOM 1109 C C . PRO A 1 156 ? 13.166 -13.365 -24.304 1.00 19.75 152 PRO A C 1
ATOM 1110 O O . PRO A 1 156 ? 12.708 -14.488 -24.521 1.00 19.70 152 PRO A O 1
ATOM 1114 N N . ASN A 1 157 ? 12.675 -12.276 -24.890 1.00 17.24 153 ASN A N 1
ATOM 1115 C CA . ASN A 1 157 ? 11.591 -12.429 -25.847 1.00 18.71 153 ASN A CA 1
ATOM 1116 C C . ASN A 1 157 ? 11.550 -11.214 -26.754 1.00 18.85 153 ASN A C 1
ATOM 1117 O O . ASN A 1 157 ? 12.125 -10.164 -26.454 1.00 19.61 153 ASN A O 1
ATOM 1122 N N . GLY A 1 158 ? 10.844 -11.377 -27.869 1.00 24.15 154 GLY A N 1
ATOM 1123 C CA . GLY A 1 158 ? 10.806 -10.376 -28.906 1.00 29.48 154 GLY A CA 1
ATOM 1124 C C . GLY A 1 158 ? 11.848 -10.626 -29.973 1.00 27.62 154 GLY A C 1
ATOM 1125 O O . GLY A 1 158 ? 12.269 -11.766 -30.219 1.00 26.79 154 GLY A O 1
ATOM 1126 N N . PRO A 1 159 ? 12.289 -9.551 -30.631 1.00 27.19 155 PRO A N 1
ATOM 1127 C CA . PRO A 1 159 ? 13.399 -9.631 -31.601 1.00 26.41 155 PRO A CA 1
ATOM 1128 C C . PRO A 1 159 ? 14.741 -9.616 -30.878 1.00 30.34 155 PRO A C 1
ATOM 1129 O O . PRO A 1 159 ? 15.558 -8.675 -30.961 1.00 27.96 155 PRO A O 1
ATOM 1133 N N . VAL A 1 160 ? 14.967 -10.692 -30.124 1.00 25.77 156 VAL A N 1
ATOM 1134 C CA . VAL A 1 160 ? 16.104 -10.831 -29.222 1.00 21.39 156 VAL A CA 1
ATOM 1135 C C . VAL A 1 160 ? 16.644 -12.243 -29.425 1.00 22.98 156 VAL A C 1
ATOM 1136 O O . VAL A 1 160 ? 15.894 -13.221 -29.300 1.00 25.05 156 VAL A O 1
ATOM 1140 N N . ASN A 1 161 ? 17.927 -12.361 -29.738 1.00 19.55 157 ASN A N 1
ATOM 1141 C CA . ASN A 1 161 ? 18.467 -13.635 -30.214 1.00 26.16 157 ASN A CA 1
ATOM 1142 C C . ASN A 1 161 ? 19.675 -14.068 -29.403 1.00 21.74 157 ASN A C 1
ATOM 1143 O O . ASN A 1 161 ? 20.349 -13.251 -28.771 1.00 19.97 157 ASN A O 1
ATOM 1148 N N . TRP A 1 162 ? 19.981 -15.372 -29.484 1.00 21.33 158 TRP A N 1
ATOM 1149 C CA . TRP A 1 162 ? 21.108 -15.914 -28.727 1.00 20.10 158 TRP A CA 1
ATOM 1150 C C . TRP A 1 162 ? 22.432 -15.293 -29.163 1.00 22.12 158 TRP A C 1
ATOM 1151 O O . TRP A 1 162 ? 23.189 -14.799 -28.322 1.00 20.72 158 TRP A O 1
ATOM 1162 N N . ASN A 1 163 ? 22.735 -15.320 -30.476 1.00 19.04 159 ASN A N 1
ATOM 1163 C CA . ASN A 1 163 ? 24.092 -15.012 -30.943 1.00 23.81 159 ASN A CA 1
ATOM 1164 C C . ASN A 1 163 ? 24.493 -13.559 -30.697 1.00 22.17 159 ASN A C 1
ATOM 1165 O O . ASN A 1 163 ? 25.670 -13.282 -30.438 1.00 24.57 159 ASN A O 1
ATOM 1170 N N . ASN A 1 164 ? 23.564 -12.602 -30.819 1.00 21.34 160 ASN A N 1
ATOM 1171 C CA . ASN A 1 164 ? 23.970 -11.203 -30.675 1.00 25.40 160 ASN A CA 1
ATOM 1172 C C . ASN A 1 164 ? 23.209 -10.423 -29.602 1.00 28.13 160 ASN A C 1
ATOM 1173 O O . ASN A 1 164 ? 23.411 -9.210 -29.483 1.00 27.83 160 ASN A O 1
ATOM 1178 N N . HIS A 1 165 ? 22.376 -11.069 -28.794 1.00 20.85 161 HIS A N 1
ATOM 1179 C CA . HIS A 1 165 ? 21.844 -10.382 -27.618 1.00 19.69 161 HIS A CA 1
ATOM 1180 C C . HIS A 1 165 ? 22.080 -11.182 -26.336 1.00 22.01 161 HIS A C 1
ATOM 1181 O O . HIS A 1 165 ? 22.669 -10.667 -25.385 1.00 20.72 161 HIS A O 1
ATOM 1188 N N . ILE A 1 166 ? 21.620 -12.434 -26.280 1.00 19.35 162 ILE A N 1
ATOM 1189 C CA . ILE A 1 166 ? 21.630 -13.137 -24.998 1.00 18.87 162 ILE A CA 1
ATOM 1190 C C . ILE A 1 166 ? 23.038 -13.593 -24.649 1.00 18.51 162 ILE A C 1
ATOM 1191 O O . ILE A 1 166 ? 23.510 -13.388 -23.520 1.00 19.51 162 ILE A O 1
ATOM 1196 N N . LYS A 1 167 ? 23.724 -14.241 -25.595 1.00 16.72 163 LYS A N 1
ATOM 1197 C CA . LYS A 1 167 ? 25.076 -14.701 -25.300 1.00 18.28 163 LYS A CA 1
ATOM 1198 C C . LYS A 1 167 ? 25.994 -13.547 -24.907 1.00 23.15 163 LYS A C 1
ATOM 1199 O O . LYS A 1 167 ? 26.696 -13.669 -23.886 1.00 19.23 163 LYS A O 1
ATOM 1205 N N . PRO A 1 168 ? 26.027 -12.407 -25.620 1.00 19.76 164 PRO A N 1
ATOM 1206 C CA . PRO A 1 168 ? 26.898 -11.306 -25.148 1.00 21.12 164 PRO A CA 1
ATOM 1207 C C . PRO A 1 168 ? 26.518 -10.789 -23.766 1.00 19.45 164 PRO A C 1
ATOM 1208 O O . PRO A 1 168 ? 27.394 -10.430 -22.970 1.00 19.48 164 PRO A O 1
ATOM 1212 N N . TYR A 1 169 ? 25.219 -10.699 -23.478 1.00 18.91 165 TYR A N 1
ATOM 1213 C CA . TYR A 1 169 ? 24.779 -10.370 -22.125 1.00 19.99 165 TYR A CA 1
ATOM 1214 C C . TYR A 1 169 ? 25.382 -11.328 -21.111 1.00 18.09 165 TYR A C 1
ATOM 1215 O O . TYR A 1 169 ? 25.927 -10.913 -20.087 1.00 17.62 165 TYR A O 1
ATOM 1224 N N . ALA A 1 170 ? 25.261 -12.628 -21.369 1.00 20.89 166 ALA A N 1
ATOM 1225 C CA . ALA A 1 170 ? 25.774 -13.612 -20.421 1.00 18.02 166 ALA A CA 1
ATOM 1226 C C . ALA A 1 170 ? 27.289 -13.485 -20.256 1.00 25.57 166 ALA A C 1
ATOM 1227 O O . ALA A 1 170 ? 27.821 -13.609 -19.143 1.00 22.01 166 ALA A O 1
ATOM 1229 N N . GLU A 1 171 ? 27.997 -13.210 -21.348 1.00 22.52 167 GLU A N 1
ATOM 1230 C CA . GLU A 1 171 ? 29.444 -13.050 -21.260 1.00 25.89 167 GLU A CA 1
ATOM 1231 C C . GLU A 1 171 ? 29.872 -11.785 -20.511 1.00 18.22 167 GLU A C 1
ATOM 1232 O O . GLU A 1 171 ? 31.048 -11.663 -20.171 1.00 21.02 167 GLU A O 1
ATOM 1238 N N . GLU A 1 172 ? 28.959 -10.853 -20.239 1.00 22.04 168 GLU A N 1
ATOM 1239 C CA . GLU A 1 172 ? 29.268 -9.732 -19.361 1.00 23.91 168 GLU A CA 1
ATOM 1240 C C . GLU A 1 172 ? 28.869 -9.994 -17.919 1.00 26.83 168 GLU A C 1
ATOM 1241 O O . GLU A 1 172 ? 29.555 -9.529 -17.005 1.00 22.68 168 GLU A O 1
ATOM 1247 N N . VAL A 1 173 ? 27.746 -10.684 -17.686 1.00 21.25 169 VAL A N 1
ATOM 1248 C CA . VAL A 1 173 ? 27.282 -10.848 -16.309 1.00 18.49 169 VAL A CA 1
ATOM 1249 C C . VAL A 1 173 ? 28.042 -11.967 -15.611 1.00 17.49 169 VAL A C 1
ATOM 1250 O O . VAL A 1 173 ? 28.423 -11.831 -14.446 1.00 21.60 169 VAL A O 1
ATOM 1254 N N . ILE A 1 174 ? 28.260 -13.092 -16.290 1.00 16.50 170 ILE A N 1
ATOM 1255 C CA . ILE A 1 174 ? 28.843 -14.255 -15.613 1.00 17.29 170 ILE A CA 1
ATOM 1256 C C . ILE A 1 174 ? 30.249 -13.980 -15.104 1.00 24.01 170 ILE A C 1
ATOM 1257 O O . ILE A 1 174 ? 30.561 -14.383 -13.968 1.00 16.34 170 ILE A O 1
ATOM 1262 N N . PRO A 1 175 ? 31.139 -13.284 -15.838 1.00 20.32 171 PRO A N 1
ATOM 1263 C CA . PRO A 1 175 ? 32.460 -12.987 -15.257 1.00 21.79 171 PRO A CA 1
ATOM 1264 C C . PRO A 1 175 ? 32.375 -12.209 -13.955 1.00 22.66 171 PRO A C 1
ATOM 1265 O O . PRO A 1 175 ? 33.260 -12.345 -13.102 1.00 23.48 171 PRO A O 1
ATOM 1269 N N . VAL A 1 176 ? 31.307 -11.434 -13.758 1.00 24.22 172 VAL A N 1
ATOM 1270 C CA . VAL A 1 176 ? 31.125 -10.699 -12.505 1.00 25.13 172 VAL A CA 1
ATOM 1271 C C . VAL A 1 176 ? 30.732 -11.648 -11.375 1.00 19.43 172 VAL A C 1
ATOM 1272 O O . VAL A 1 176 ? 31.339 -11.643 -10.297 1.00 22.93 172 VAL A O 1
ATOM 1276 N N . ILE A 1 177 ? 29.723 -12.485 -11.603 1.00 18.85 173 ILE A N 1
ATOM 1277 C CA . ILE A 1 177 ? 29.423 -13.566 -10.657 1.00 18.91 173 ILE A CA 1
ATOM 1278 C C . ILE A 1 177 ? 30.681 -14.389 -10.355 1.00 22.60 173 ILE A C 1
ATOM 1279 O O . 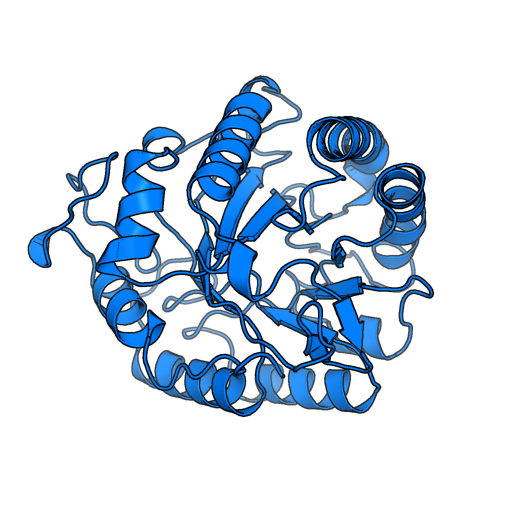ILE A 1 177 ? 31.080 -14.555 -9.195 1.00 19.69 173 ILE A O 1
ATOM 1284 N N . ARG A 1 178 ? 31.332 -14.907 -11.405 1.00 17.23 174 ARG A N 1
ATOM 1285 C CA . ARG A 1 178 ? 32.467 -15.811 -11.229 1.00 19.03 174 ARG A CA 1
ATOM 1286 C C . ARG A 1 178 ? 33.682 -15.118 -10.614 1.00 23.75 174 ARG A C 1
ATOM 1287 O O . ARG A 1 178 ? 34.594 -15.798 -10.131 1.00 20.87 174 ARG A O 1
ATOM 1295 N N . SER A 1 179 ? 33.722 -13.790 -10.622 1.00 20.95 175 SER A N 1
ATOM 1296 C CA . SER A 1 179 ? 34.796 -13.101 -9.922 1.00 25.19 175 SER A CA 1
ATOM 1297 C C . SER A 1 179 ? 34.653 -13.208 -8.409 1.00 24.49 175 SER A C 1
ATOM 1298 O O . SER A 1 179 ? 35.634 -12.981 -7.701 1.00 25.46 175 SER A O 1
ATOM 1301 N N . ILE A 1 180 ? 33.466 -13.575 -7.908 1.00 21.99 176 ILE A N 1
ATOM 1302 C CA . ILE A 1 180 ? 33.222 -13.780 -6.485 1.00 19.76 176 ILE A CA 1
ATOM 1303 C C . ILE A 1 180 ? 32.857 -15.228 -6.173 1.00 23.14 176 ILE A C 1
ATOM 1304 O O . ILE A 1 180 ? 33.308 -15.790 -5.169 1.00 26.87 176 ILE A O 1
ATOM 1309 N N . ASP A 1 181 ? 32.000 -15.832 -6.988 1.00 22.91 177 ASP A N 1
ATOM 1310 C CA . ASP A 1 181 ? 31.431 -17.154 -6.729 1.00 18.63 177 ASP A CA 1
ATOM 1311 C C . ASP A 1 181 ? 31.905 -18.060 -7.862 1.00 20.55 177 ASP A C 1
ATOM 1312 O O . ASP A 1 181 ? 31.309 -18.091 -8.943 1.00 19.64 177 ASP A O 1
ATOM 1317 N N . ARG A 1 182 ? 32.968 -18.816 -7.601 1.00 19.89 178 ARG A N 1
ATOM 1318 C CA . ARG A 1 182 ? 33.635 -19.548 -8.670 1.00 23.41 178 ARG A CA 1
ATOM 1319 C C . ARG A 1 182 ? 32.852 -20.754 -9.178 1.00 22.55 178 ARG A C 1
ATOM 1320 O O . ARG A 1 182 ? 33.130 -21.208 -10.286 1.00 21.99 178 ARG A O 1
ATOM 1328 N N . ASN A 1 183 ? 31.880 -21.290 -8.430 1.00 21.74 179 ASN A N 1
ATOM 1329 C CA . ASN A 1 183 ? 31.373 -22.623 -8.771 1.00 19.80 179 ASN A CA 1
ATOM 1330 C C . ASN A 1 183 ? 29.857 -22.786 -8.827 1.00 22.49 179 ASN A C 1
ATOM 1331 O O . ASN A 1 183 ? 29.396 -23.783 -9.404 1.00 23.05 179 ASN A O 1
ATOM 1336 N N . ASN A 1 184 ? 29.064 -21.876 -8.273 1.00 19.73 180 ASN A N 1
ATOM 1337 C CA . ASN A 1 184 ? 27.629 -22.131 -8.241 1.00 20.64 180 ASN A CA 1
ATOM 1338 C C . ASN A 1 184 ? 27.044 -22.023 -9.653 1.00 19.80 180 ASN A C 1
ATOM 1339 O O . ASN A 1 184 ? 27.598 -21.347 -10.529 1.00 17.74 180 ASN A O 1
ATOM 1344 N N . ILE A 1 185 ? 25.939 -22.749 -9.872 1.00 18.41 181 ILE A N 1
ATOM 1345 C CA . ILE A 1 185 ? 25.324 -22.886 -11.190 1.00 18.77 181 ILE A CA 1
ATOM 1346 C C . ILE A 1 185 ? 24.767 -21.551 -11.650 1.00 18.82 181 ILE A C 1
ATOM 1347 O O . ILE A 1 185 ? 24.127 -20.834 -10.872 1.00 16.96 181 ILE A O 1
ATOM 1352 N N . VAL A 1 186 ? 24.949 -21.234 -12.935 1.00 17.98 182 VAL A N 1
ATOM 1353 C CA . VAL A 1 186 ? 24.250 -20.121 -13.578 1.00 15.85 182 VAL A CA 1
ATOM 1354 C C . VAL A 1 186 ? 23.318 -20.694 -14.640 1.00 17.79 182 VAL A C 1
ATOM 1355 O O . VAL A 1 186 ? 23.773 -21.411 -15.541 1.00 16.27 182 VAL A O 1
ATOM 1359 N N . ILE A 1 187 ? 22.012 -20.371 -14.532 1.00 18.68 183 ILE A N 1
ATOM 1360 C CA . ILE A 1 187 ? 21.017 -20.687 -15.560 1.00 18.45 183 ILE A CA 1
ATOM 1361 C C . ILE A 1 187 ? 20.852 -19.478 -16.478 1.00 16.84 183 ILE A C 1
ATOM 1362 O O . ILE A 1 187 ? 20.583 -18.365 -16.008 1.00 14.42 183 ILE A O 1
ATOM 1367 N N . VAL A 1 188 ? 20.958 -19.690 -17.790 1.00 16.53 184 VAL A N 1
ATOM 1368 C CA . VAL A 1 188 ? 20.850 -18.596 -18.757 1.00 17.27 184 VAL A CA 1
ATOM 1369 C C . VAL A 1 188 ? 19.600 -18.804 -19.613 1.00 14.96 184 VAL A C 1
ATOM 1370 O O . VAL A 1 188 ? 19.418 -19.873 -20.207 1.00 15.94 184 VAL A O 1
ATOM 1374 N N . GLY A 1 189 ? 18.741 -17.777 -19.678 1.00 14.81 185 GLY A N 1
ATOM 1375 C CA . GLY A 1 189 ? 17.530 -17.872 -20.476 1.00 15.32 185 GLY A CA 1
ATOM 1376 C C . GLY A 1 189 ? 17.820 -17.868 -21.971 1.00 17.89 185 GLY A C 1
ATOM 1377 O O . GLY A 1 189 ? 18.911 -17.506 -22.422 1.00 17.29 185 GLY A O 1
ATOM 1378 N N . THR A 1 190 ? 16.829 -18.300 -22.761 1.00 17.55 186 THR A N 1
ATOM 1379 C CA . THR A 1 190 ? 16.980 -18.401 -24.213 1.00 17.93 186 THR A CA 1
ATOM 1380 C C . THR A 1 190 ? 15.855 -17.638 -24.924 1.00 19.10 186 THR A C 1
ATOM 1381 O O . THR A 1 190 ? 14.947 -17.084 -24.299 1.00 19.12 186 THR A O 1
ATOM 1385 N N . GLY A 1 191 ? 15.955 -17.568 -26.253 1.00 21.11 187 GLY A N 1
ATOM 1386 C CA . GLY A 1 191 ? 15.036 -16.751 -27.022 1.00 22.85 187 GLY A CA 1
ATOM 1387 C C . GLY A 1 191 ? 13.623 -17.309 -27.045 1.00 20.77 187 GLY A C 1
ATOM 1388 O O . GLY A 1 191 ? 13.375 -18.468 -26.719 1.00 21.18 187 GLY A O 1
ATOM 1389 N N . THR A 1 192 ? 12.675 -16.441 -27.425 1.00 21.36 188 THR A N 1
ATOM 1390 C CA . THR A 1 192 ? 11.255 -16.801 -27.547 1.00 23.86 188 THR A CA 1
ATOM 1391 C C . THR A 1 192 ? 10.716 -17.363 -26.227 1.00 24.13 188 THR A C 1
ATOM 1392 O O . THR A 1 192 ? 10.144 -18.458 -26.172 1.00 22.13 188 THR A O 1
ATOM 1396 N N . TRP A 1 193 ? 10.893 -16.577 -25.161 1.00 18.74 189 TRP A N 1
ATOM 1397 C CA . TRP A 1 193 ? 10.497 -16.943 -23.802 1.00 18.24 189 TRP A CA 1
ATOM 1398 C C . TRP A 1 193 ? 11.128 -18.264 -23.375 1.00 18.19 189 TRP A C 1
ATOM 1399 O O . TRP A 1 193 ? 10.434 -19.176 -22.929 1.00 19.17 189 TRP A O 1
ATOM 1410 N N . SER A 1 194 ? 12.461 -18.344 -23.492 1.00 17.17 190 SER A N 1
ATOM 1411 C CA . SER A 1 194 ? 13.244 -19.522 -23.116 1.00 15.39 190 SER A CA 1
ATOM 1412 C C . SER A 1 194 ? 12.726 -20.798 -23.782 1.00 16.44 190 SER A C 1
ATOM 1413 O O . SER A 1 194 ? 12.602 -21.864 -23.164 1.00 17.65 190 SER A O 1
ATOM 1416 N N . GLN A 1 195 ? 12.486 -20.702 -25.086 1.00 17.13 191 GLN A N 1
ATOM 1417 C CA . GLN A 1 195 ? 12.229 -21.877 -25.908 1.00 21.51 191 GLN A CA 1
ATOM 1418 C C . GLN A 1 195 ? 13.383 -22.247 -26.833 1.00 22.22 191 GLN A C 1
ATOM 1419 O O . GLN A 1 195 ? 13.528 -23.426 -27.166 1.00 21.86 191 GLN A O 1
ATOM 1425 N N . ASP A 1 196 ? 14.228 -21.286 -27.223 1.00 19.96 192 ASP A N 1
ATOM 1426 C CA . ASP A 1 196 ? 15.188 -21.492 -28.315 1.00 22.25 192 ASP A CA 1
ATOM 1427 C C . ASP A 1 196 ? 16.520 -22.040 -27.797 1.00 22.66 192 ASP A C 1
ATOM 1428 O O . ASP A 1 196 ? 17.597 -21.475 -28.031 1.00 23.36 192 ASP A O 1
ATOM 1433 N N . ILE A 1 197 ? 16.441 -23.174 -27.092 1.00 21.32 193 ILE A N 1
ATOM 1434 C CA . ILE A 1 197 ? 17.649 -23.815 -26.564 1.00 21.01 193 ILE A CA 1
ATOM 1435 C C . ILE A 1 197 ? 18.527 -24.420 -27.652 1.00 21.52 193 ILE A C 1
ATOM 1436 O O . ILE A 1 197 ? 19.684 -24.758 -27.389 1.00 17.36 193 ILE A O 1
ATOM 1441 N N . HIS A 1 198 ? 18.010 -24.567 -28.870 1.00 21.77 194 HIS A N 1
ATOM 1442 C CA . HIS A 1 198 ? 18.818 -25.123 -29.951 1.00 26.41 194 HIS A CA 1
ATOM 1443 C C . HIS A 1 198 ? 19.840 -24.112 -30.464 1.00 22.89 194 HIS A C 1
ATOM 1444 O O . HIS A 1 198 ? 20.954 -24.495 -30.841 1.00 26.08 194 HIS A O 1
ATOM 1451 N N . ASP A 1 199 ? 19.482 -22.823 -30.505 1.00 22.17 195 ASP A N 1
ATOM 1452 C CA . ASP A 1 199 ? 20.478 -21.784 -30.774 1.00 20.53 195 ASP A CA 1
ATOM 1453 C C . ASP A 1 199 ? 21.593 -21.822 -29.736 1.00 22.64 195 ASP A C 1
ATOM 1454 O O . ASP A 1 199 ? 22.776 -21.767 -30.078 1.00 24.03 195 ASP A O 1
ATOM 1459 N N . ALA A 1 200 ? 21.224 -21.869 -28.451 1.00 20.85 196 ALA A N 1
ATOM 1460 C CA . ALA A 1 200 ? 22.219 -21.909 -27.382 1.00 21.88 196 ALA A CA 1
ATOM 1461 C C . ALA A 1 200 ? 23.116 -23.140 -27.505 1.00 21.95 196 ALA A C 1
ATOM 1462 O O . ALA A 1 200 ? 24.341 -23.045 -27.353 1.00 23.64 196 ALA A O 1
ATOM 1464 N N . ALA A 1 201 ? 22.525 -24.295 -27.821 1.00 19.17 197 ALA A N 1
ATOM 1465 C CA . ALA A 1 201 ? 23.282 -25.542 -27.930 1.00 20.77 197 ALA A CA 1
ATOM 1466 C C . ALA A 1 201 ? 24.265 -25.530 -29.099 1.00 26.64 197 ALA A C 1
ATOM 1467 O O . ALA A 1 201 ? 25.300 -26.206 -29.037 1.00 27.72 197 ALA A O 1
ATOM 1469 N N . ASN A 1 202 ? 23.954 -24.798 -30.174 1.00 22.20 198 ASN A N 1
ATOM 1470 C CA . ASN A 1 202 ? 24.838 -24.691 -31.328 1.00 23.38 198 ASN A CA 1
ATOM 1471 C C . ASN A 1 202 ? 25.913 -23.627 -31.147 1.00 31.74 198 ASN A C 1
ATOM 1472 O O . ASN A 1 202 ? 26.778 -23.480 -32.021 1.00 25.14 198 ASN A O 1
ATOM 1477 N N . ASN A 1 203 ? 25.882 -22.882 -30.043 1.00 24.38 199 ASN A N 1
ATOM 1478 C CA . ASN A 1 203 ? 26.873 -21.843 -29.802 1.00 26.42 199 ASN A CA 1
ATOM 1479 C C . ASN A 1 203 ? 26.980 -21.572 -28.305 1.00 24.27 199 ASN A C 1
ATOM 1480 O O . ASN A 1 203 ? 26.636 -20.481 -27.830 1.00 21.81 199 ASN A O 1
ATOM 1485 N N . GLN A 1 204 ? 27.483 -22.562 -27.568 1.00 21.72 200 GLN A N 1
ATOM 1486 C CA . GLN A 1 204 ? 27.407 -22.603 -26.117 1.00 22.40 200 GLN A CA 1
ATOM 1487 C C . GLN A 1 204 ? 28.416 -21.661 -25.469 1.00 26.43 200 GLN A C 1
ATOM 1488 O O . GLN A 1 204 ? 29.444 -21.309 -26.055 1.00 22.11 200 GLN A O 1
ATOM 1494 N N . LEU A 1 205 ? 28.101 -21.253 -24.233 1.00 22.28 201 LEU A N 1
ATOM 1495 C CA . LEU A 1 205 ? 29.014 -20.435 -23.442 1.00 22.92 201 LEU A CA 1
ATOM 1496 C C . LEU A 1 205 ? 30.246 -21.247 -23.075 1.00 27.84 201 LEU A C 1
ATOM 1497 O O . LEU A 1 205 ? 30.180 -22.465 -22.939 1.00 28.13 201 LEU A O 1
ATOM 1502 N N . SER A 1 206 ? 31.383 -20.559 -22.930 1.00 25.17 202 SER A N 1
ATOM 1503 C CA . SER A 1 206 ? 32.632 -21.213 -22.556 1.00 27.65 202 SER A CA 1
ATOM 1504 C C . SER A 1 206 ? 32.753 -21.467 -21.065 1.00 33.02 202 SER A C 1
ATOM 1505 O O . SER A 1 206 ? 33.632 -22.228 -20.655 1.00 40.46 202 SER A O 1
ATOM 1508 N N . PHE A 1 207 ? 31.914 -20.852 -20.248 1.00 27.10 203 PHE A N 1
ATOM 1509 C CA . PHE A 1 207 ? 32.099 -20.957 -18.815 1.00 24.55 203 PHE A CA 1
ATOM 1510 C C . PHE A 1 207 ? 31.715 -22.349 -18.333 1.00 28.63 203 PHE A C 1
ATOM 1511 O O . PHE A 1 207 ? 30.972 -23.082 -18.991 1.00 25.69 203 PHE A O 1
ATOM 1519 N N . ASP A 1 208 ? 32.232 -22.713 -17.168 1.00 26.34 204 ASP A N 1
ATOM 1520 C CA . ASP A 1 208 ? 31.819 -23.964 -16.562 1.00 28.92 204 ASP A CA 1
ATOM 1521 C C . ASP A 1 208 ? 30.582 -23.739 -15.705 1.00 25.23 204 ASP A C 1
ATOM 1522 O O . ASP A 1 208 ? 30.243 -22.605 -15.336 1.00 21.22 204 ASP A O 1
ATOM 1527 N N . ASN A 1 209 ? 29.904 -24.841 -15.407 1.00 19.41 205 ASN A N 1
ATOM 1528 C CA . ASN A 1 209 ? 28.732 -24.857 -14.532 1.00 16.14 205 ASN A CA 1
ATOM 1529 C C . ASN A 1 209 ? 27.682 -23.853 -14.997 1.00 14.60 205 ASN A C 1
ATOM 1530 O O . ASN A 1 209 ? 27.160 -23.055 -14.215 1.00 20.31 205 ASN A O 1
ATOM 1535 N N . VAL A 1 210 ? 27.361 -23.908 -16.288 1.00 17.74 206 VAL A N 1
ATOM 1536 C CA . VAL A 1 210 ? 26.248 -23.157 -16.855 1.00 12.59 206 VAL A CA 1
ATOM 1537 C C . VAL A 1 210 ? 25.241 -24.119 -17.476 1.00 17.59 206 VAL A C 1
ATOM 1538 O O . VAL A 1 210 ? 25.589 -25.195 -17.989 1.00 15.85 206 VAL A O 1
ATOM 1542 N N . MET A 1 211 ? 23.971 -23.704 -17.424 1.00 15.05 207 MET A N 1
ATOM 1543 C CA . MET A 1 211 ? 22.832 -24.420 -17.979 1.00 17.68 207 MET A CA 1
ATOM 1544 C C . MET A 1 211 ? 21.951 -23.417 -18.711 1.00 17.65 207 MET A C 1
ATOM 1545 O O . MET A 1 211 ? 22.019 -22.208 -18.468 1.00 19.33 207 MET A O 1
ATOM 1550 N N . TYR A 1 212 ? 21.141 -23.930 -19.629 1.00 16.51 208 TYR A N 1
ATOM 1551 C CA . TYR A 1 212 ? 20.273 -23.114 -20.465 1.00 17.49 208 TYR A CA 1
ATOM 1552 C C . TYR A 1 212 ? 18.828 -23.429 -20.104 1.00 19.36 208 TYR A C 1
ATOM 1553 O O . TYR A 1 212 ? 18.466 -24.596 -19.930 1.00 18.35 208 TYR A O 1
ATOM 1562 N N . ALA A 1 213 ? 18.019 -22.379 -19.983 1.00 14.80 209 ALA A N 1
ATOM 1563 C CA . ALA A 1 213 ? 16.654 -22.514 -19.519 1.00 16.27 209 ALA A CA 1
ATOM 1564 C C . ALA A 1 213 ? 15.711 -22.894 -20.653 1.00 15.62 209 ALA A C 1
ATOM 1565 O O . ALA A 1 213 ? 15.774 -22.333 -21.751 1.00 16.94 209 ALA A O 1
ATOM 1567 N N . LEU A 1 214 ? 14.805 -23.815 -20.345 1.00 16.15 210 LEU A N 1
ATOM 1568 C CA . LEU A 1 214 ? 13.687 -24.216 -21.198 1.00 18.28 210 LEU A CA 1
ATOM 1569 C C . LEU A 1 214 ? 12.401 -24.044 -20.400 1.00 17.28 210 LEU A C 1
ATOM 1570 O O . LEU A 1 214 ? 12.244 -24.677 -19.349 1.00 19.04 210 LEU A O 1
ATOM 1575 N N . HIS A 1 215 ? 11.480 -23.209 -20.898 1.00 16.12 211 HIS A N 1
ATOM 1576 C CA . HIS A 1 215 ? 10.179 -22.981 -20.266 1.00 17.36 211 HIS A CA 1
ATOM 1577 C C . HIS A 1 215 ? 9.054 -23.537 -21.145 1.00 20.48 211 HIS A C 1
ATOM 1578 O O . HIS A 1 215 ? 9.038 -23.289 -22.354 1.00 17.84 211 HIS A O 1
ATOM 1585 N N . PHE A 1 216 ? 8.103 -24.272 -20.546 1.00 18.20 212 PHE A N 1
ATOM 1586 C CA . PHE A 1 216 ? 6.991 -24.830 -21.321 1.00 16.11 212 PHE A CA 1
ATOM 1587 C C . PHE A 1 216 ? 5.696 -24.740 -20.539 1.00 21.12 212 PHE A C 1
ATOM 1588 O O . PHE A 1 216 ? 5.689 -24.731 -19.306 1.00 19.83 212 PHE A O 1
ATOM 1596 N N . TYR A 1 217 ? 4.583 -24.756 -21.273 1.00 17.27 213 TYR A N 1
ATOM 1597 C CA . TYR A 1 217 ? 3.260 -24.782 -20.663 1.00 17.81 213 TYR A CA 1
ATOM 1598 C C . TYR A 1 217 ? 2.468 -25.901 -21.325 1.00 22.04 213 TYR A C 1
ATOM 1599 O O . TYR A 1 217 ? 2.429 -25.990 -22.558 1.00 22.48 213 TYR A O 1
ATOM 1608 N N . ALA A 1 218 ? 1.864 -26.772 -20.506 1.00 19.66 214 ALA A N 1
ATOM 1609 C CA . ALA A 1 218 ? 1.255 -27.998 -21.025 1.00 23.99 214 ALA A CA 1
ATOM 1610 C C . ALA A 1 218 ? 0.053 -27.729 -21.930 1.00 26.29 214 ALA A C 1
ATOM 1611 O O . ALA A 1 218 ? -0.301 -28.593 -22.742 1.00 26.94 214 ALA A O 1
ATOM 1613 N N . GLY A 1 219 ? -0.598 -26.576 -21.795 1.00 20.69 215 GLY A N 1
ATOM 1614 C CA . GLY A 1 219 ? -1.675 -26.257 -22.718 1.00 21.77 215 GLY A CA 1
ATOM 1615 C C . GLY A 1 219 ? -1.210 -25.722 -24.042 1.00 22.64 215 GLY A C 1
ATOM 1616 O O . GLY A 1 219 ? -2.026 -25.470 -24.924 1.00 24.69 215 GLY A O 1
ATOM 1617 N N . THR A 1 220 ? 0.098 -25.553 -24.230 1.00 23.59 216 THR A N 1
ATOM 1618 C CA . THR A 1 220 ? 0.591 -24.885 -25.430 1.00 21.42 216 THR A CA 1
ATOM 1619 C C . THR A 1 220 ? 1.687 -25.678 -26.125 1.00 26.45 216 THR A C 1
ATOM 1620 O O . THR A 1 220 ? 1.668 -25.819 -27.352 1.00 27.71 216 THR A O 1
ATOM 1624 N N . HIS A 1 221 ? 2.657 -26.186 -25.369 1.00 22.49 217 HIS A N 1
ATOM 1625 C CA . HIS A 1 221 ? 3.858 -26.762 -25.957 1.00 23.23 217 HIS A CA 1
ATOM 1626 C C . HIS A 1 221 ? 3.835 -28.277 -25.872 1.00 27.12 217 HIS A C 1
ATOM 1627 O O . HIS A 1 221 ? 3.439 -28.851 -24.852 1.00 28.36 217 HIS A O 1
ATOM 1634 N N . GLY A 1 222 ? 4.274 -28.924 -26.957 1.00 33.41 218 GLY A N 1
ATOM 1635 C CA . GLY A 1 222 ? 4.114 -30.356 -27.115 1.00 33.22 218 GLY A CA 1
ATOM 1636 C C . GLY A 1 222 ? 5.413 -31.033 -27.507 1.00 37.35 218 GLY A C 1
ATOM 1637 O O . GLY A 1 222 ? 6.501 -30.679 -27.041 1.00 31.65 218 GLY A O 1
ATOM 1638 N N . GLN A 1 223 ? 5.279 -32.030 -28.390 1.00 37.61 219 GLN A N 1
ATOM 1639 C CA . GLN A 1 223 ? 6.405 -32.893 -28.728 1.00 33.56 219 GLN A CA 1
ATOM 1640 C C . GLN A 1 223 ? 7.535 -32.133 -29.422 1.00 32.40 219 GLN A C 1
ATOM 1641 O O . GLN A 1 223 ? 8.708 -32.501 -29.271 1.00 31.13 219 GLN A O 1
ATOM 1647 N N . ASN A 1 224 ? 7.219 -31.069 -30.166 1.00 28.42 220 ASN A N 1
ATOM 1648 C CA . ASN A 1 224 ? 8.277 -30.316 -30.844 1.00 37.36 220 ASN A CA 1
ATOM 1649 C C . ASN A 1 224 ? 9.288 -29.744 -29.846 1.00 38.25 220 ASN A C 1
ATOM 1650 O O . ASN A 1 224 ? 10.507 -29.810 -30.077 1.00 30.95 220 ASN A O 1
ATOM 1655 N N . LEU A 1 225 ? 8.807 -29.183 -28.730 1.00 32.18 221 LEU A N 1
ATOM 1656 C CA . LEU A 1 225 ? 9.718 -28.613 -27.740 1.00 25.05 221 LEU A CA 1
ATOM 1657 C C . LEU A 1 225 ? 10.468 -29.702 -26.982 1.00 21.35 221 LEU A C 1
ATOM 1658 O O . LEU A 1 225 ? 11.647 -29.535 -26.660 1.00 24.10 221 LEU A O 1
ATOM 1663 N N . ARG A 1 226 ? 9.807 -30.825 -26.686 1.00 22.95 222 ARG A N 1
ATOM 1664 C CA . ARG A 1 226 ? 10.507 -31.943 -26.047 1.00 23.16 222 ARG A CA 1
ATOM 1665 C C . ARG A 1 226 ? 11.671 -32.424 -26.909 1.00 26.32 222 ARG A C 1
ATOM 1666 O O . ARG A 1 226 ? 12.759 -32.714 -26.395 1.00 29.52 222 ARG A O 1
ATOM 1674 N N . SER A 1 227 ? 11.459 -32.496 -28.224 1.00 24.92 223 SER A N 1
ATOM 1675 C CA . SER A 1 227 ? 12.528 -32.869 -29.143 1.00 29.48 223 SER A CA 1
ATOM 1676 C C . SER A 1 227 ? 13.707 -31.913 -29.046 1.00 27.69 223 SER A C 1
ATOM 1677 O O . SER A 1 227 ? 14.865 -32.332 -29.170 1.00 26.90 223 SER A O 1
ATOM 1680 N N . ARG A 1 228 ? 13.435 -30.623 -28.821 1.00 31.08 224 ARG A N 1
ATOM 1681 C CA . ARG A 1 228 ? 14.510 -29.643 -28.699 1.00 23.33 224 ARG A CA 1
ATOM 1682 C C . ARG A 1 228 ? 15.406 -29.925 -27.501 1.00 20.86 224 ARG A C 1
ATOM 1683 O O . ARG A 1 228 ? 16.614 -29.673 -27.556 1.00 24.00 224 ARG A O 1
ATOM 1691 N N . ILE A 1 229 ? 14.832 -30.419 -26.399 1.00 23.31 225 ILE A N 1
ATOM 1692 C CA . ILE A 1 229 ? 15.648 -30.788 -25.247 1.00 20.39 225 ILE A CA 1
ATOM 1693 C C . ILE A 1 229 ? 16.625 -31.898 -25.626 1.00 22.81 225 ILE A C 1
ATOM 1694 O O . ILE A 1 229 ? 17.806 -31.863 -25.260 1.00 24.70 225 ILE A O 1
ATOM 1699 N N . ASP A 1 230 ? 16.137 -32.913 -26.343 1.00 24.97 226 ASP A N 1
ATOM 1700 C CA . ASP A 1 230 ? 17.004 -34.006 -26.751 1.00 28.59 226 ASP A CA 1
ATOM 1701 C C . ASP A 1 230 ? 18.056 -33.512 -27.730 1.00 22.83 226 ASP A C 1
ATOM 1702 O O . ASP A 1 230 ? 19.232 -33.871 -27.613 1.00 26.88 226 ASP A O 1
ATOM 1707 N N . TYR A 1 231 ? 17.670 -32.653 -28.668 1.00 18.74 227 TYR A N 1
ATOM 1708 C CA . TYR A 1 231 ? 18.673 -32.093 -29.565 1.00 21.39 227 TYR A CA 1
ATOM 1709 C C . TYR A 1 231 ? 19.756 -31.352 -28.782 1.00 26.42 227 TYR A C 1
ATOM 1710 O O . TYR A 1 231 ? 20.955 -31.545 -29.023 1.00 23.94 227 TYR A O 1
ATOM 1719 N N . ALA A 1 232 ? 19.351 -30.507 -27.821 1.00 23.53 228 ALA A N 1
ATOM 1720 C CA . ALA A 1 232 ? 20.327 -29.677 -27.111 1.00 21.14 228 ALA A CA 1
ATOM 1721 C C . ALA A 1 232 ? 21.256 -30.522 -26.243 1.00 19.70 228 ALA A C 1
ATOM 1722 O O . ALA A 1 232 ? 22.478 -30.317 -26.243 1.00 19.86 228 ALA A O 1
ATOM 1724 N N . MET A 1 233 ? 20.699 -31.495 -25.518 1.00 21.89 229 MET A N 1
ATOM 1725 C CA . MET A 1 233 ? 21.508 -32.353 -24.661 1.00 18.58 229 MET A CA 1
ATOM 1726 C C . MET A 1 233 ? 22.469 -33.222 -25.471 1.00 20.56 229 MET A C 1
ATOM 1727 O O . MET A 1 233 ? 23.575 -33.511 -25.004 1.00 20.58 229 MET A O 1
ATOM 1732 N N . SER A 1 234 ? 22.068 -33.626 -26.680 1.00 19.09 230 SER A N 1
ATOM 1733 C CA . SER A 1 234 ? 22.939 -34.391 -27.564 1.00 25.47 230 SER A CA 1
ATOM 1734 C C . SER A 1 234 ? 24.151 -33.579 -28.012 1.00 28.04 230 SER A C 1
ATOM 1735 O O . SER A 1 234 ? 25.214 -34.149 -28.276 1.00 23.55 230 SER A O 1
ATOM 1738 N N . ARG A 1 235 ? 24.029 -32.257 -28.085 1.00 24.52 231 ARG A N 1
ATOM 1739 C CA . ARG A 1 235 ? 25.193 -31.418 -28.321 1.00 25.15 231 ARG A CA 1
ATOM 1740 C C . ARG A 1 235 ? 25.953 -31.091 -27.049 1.00 23.79 231 ARG A C 1
ATOM 1741 O O . ARG A 1 235 ? 26.817 -30.211 -27.080 1.00 27.31 231 ARG A O 1
ATOM 1749 N N . GLY A 1 236 ? 25.639 -31.735 -25.928 1.00 23.38 232 GLY A N 1
ATOM 1750 C CA . GLY A 1 236 ? 26.392 -31.511 -24.708 1.00 23.66 232 GLY A CA 1
ATOM 1751 C C . GLY A 1 236 ? 25.906 -30.386 -23.818 1.00 23.27 232 GLY A C 1
ATOM 1752 O O . GLY A 1 236 ? 26.592 -30.051 -22.848 1.00 21.43 232 GLY A O 1
ATOM 1753 N N . ALA A 1 237 ? 24.753 -29.791 -24.103 1.00 20.40 233 ALA A N 1
ATOM 1754 C CA . ALA A 1 237 ? 24.280 -28.632 -23.350 1.00 19.16 233 ALA A CA 1
ATOM 1755 C C . ALA A 1 237 ? 23.342 -29.086 -22.237 1.00 20.91 233 ALA A C 1
ATOM 1756 O O . ALA A 1 237 ? 22.478 -29.929 -22.459 1.00 19.77 233 ALA A O 1
ATOM 1758 N N . ALA A 1 238 ? 23.525 -28.537 -21.037 1.00 22.90 234 ALA A N 1
ATOM 1759 C CA . ALA A 1 238 ? 22.685 -28.893 -19.897 1.00 21.58 234 ALA A CA 1
ATOM 1760 C C . ALA A 1 238 ? 21.485 -27.948 -19.832 1.00 17.72 234 ALA A C 1
ATOM 1761 O O . ALA A 1 238 ? 21.638 -26.732 -19.976 1.00 20.19 234 ALA A O 1
ATOM 1763 N N . ILE A 1 239 ? 20.296 -28.523 -19.639 1.00 19.90 235 ILE A N 1
ATOM 1764 C CA . ILE A 1 239 ? 19.012 -27.833 -19.734 1.00 19.22 235 ILE A CA 1
ATOM 1765 C C . ILE A 1 239 ? 18.360 -27.889 -18.360 1.00 20.82 235 ILE A C 1
ATOM 1766 O O . ILE A 1 239 ? 18.321 -28.962 -17.744 1.00 20.29 235 ILE A O 1
ATOM 1771 N N . PHE A 1 240 ? 17.851 -26.743 -17.886 1.00 19.89 236 PHE A N 1
ATOM 1772 C CA . PHE A 1 240 ? 17.129 -26.643 -16.615 1.00 19.20 236 PHE A CA 1
ATOM 1773 C C . PHE A 1 240 ? 15.741 -26.082 -16.909 1.00 16.98 236 PHE A C 1
ATOM 1774 O O . PHE A 1 240 ? 15.612 -24.995 -17.487 1.00 15.13 236 PHE A O 1
ATOM 1782 N N . VAL A 1 241 ? 14.698 -26.825 -16.552 1.00 16.81 237 VAL A N 1
ATOM 1783 C CA . VAL A 1 241 ? 13.353 -26.284 -16.741 1.00 15.99 237 VAL A CA 1
ATOM 1784 C C . VAL A 1 241 ? 13.033 -25.364 -15.562 1.00 16.97 237 VAL A C 1
ATOM 1785 O O . VAL A 1 241 ? 12.447 -25.794 -14.565 1.00 17.61 237 VAL A O 1
ATOM 1789 N N . SER A 1 242 ? 13.448 -24.098 -15.631 1.00 15.19 238 SER A N 1
ATOM 1790 C CA . SER A 1 242 ? 13.272 -23.271 -14.440 1.00 14.39 238 SER A CA 1
ATOM 1791 C C . SER A 1 242 ? 11.874 -22.672 -14.332 1.00 16.69 238 SER A C 1
ATOM 1792 O O . SER A 1 242 ? 11.599 -21.970 -13.355 1.00 15.04 238 SER A O 1
ATOM 1795 N N . GLU A 1 243 ? 10.983 -22.946 -15.286 1.00 14.86 239 GLU A N 1
ATOM 1796 C CA . GLU A 1 243 ? 9.597 -22.512 -15.167 1.00 16.40 239 GLU A CA 1
ATOM 1797 C C . GLU A 1 243 ? 8.730 -23.352 -16.090 1.00 15.40 239 GLU A C 1
ATOM 1798 O O . GLU A 1 243 ? 9.012 -23.435 -17.290 1.00 13.60 239 GLU A O 1
ATOM 1804 N N . TRP A 1 244 ? 7.664 -23.932 -15.543 1.00 16.07 240 TRP A N 1
ATOM 1805 C CA . TRP A 1 244 ? 6.637 -24.553 -16.376 1.00 17.94 240 TRP A CA 1
ATOM 1806 C C . TRP A 1 244 ? 5.281 -24.500 -15.662 1.00 21.56 240 TRP A C 1
ATOM 1807 O O . TRP A 1 244 ? 5.209 -24.428 -14.432 1.00 18.70 240 TRP A O 1
ATOM 1818 N N . GLY A 1 245 ? 4.195 -24.581 -16.447 1.00 18.20 241 GLY A N 1
ATOM 1819 C CA . GLY A 1 245 ? 2.861 -24.568 -15.894 1.00 20.19 241 GLY A CA 1
ATOM 1820 C C . GLY A 1 245 ? 1.968 -25.620 -16.530 1.00 21.46 241 GLY A C 1
ATOM 1821 O O . GLY A 1 245 ? 2.225 -26.122 -17.631 1.00 18.77 241 GLY A O 1
ATOM 1822 N N . VAL A 1 246 ? 0.899 -25.953 -15.798 1.00 21.37 242 VAL A N 1
ATOM 1823 C CA . VAL A 1 246 ? -0.116 -26.893 -16.295 1.00 22.33 242 VAL A CA 1
ATOM 1824 C C . VAL A 1 246 ? -1.106 -26.226 -17.236 1.00 23.57 242 VAL A C 1
ATOM 1825 O O . VAL A 1 246 ? -1.858 -26.925 -17.932 1.00 22.34 242 VAL A O 1
ATOM 1829 N N . SER A 1 247 ? -1.109 -24.894 -17.279 1.00 21.26 243 SER A N 1
ATOM 1830 C CA . SER A 1 247 ? -2.055 -24.103 -18.059 1.00 21.45 243 SER A CA 1
ATOM 1831 C C . SER A 1 247 ? -1.560 -23.974 -19.496 1.00 23.79 243 SER A C 1
ATOM 1832 O O . SER A 1 247 ? -0.609 -24.644 -19.912 1.00 20.64 243 SER A O 1
ATOM 1835 N N . ASP A 1 248 ? -2.202 -23.102 -20.277 1.00 23.02 244 ASP A N 1
ATOM 1836 C CA . ASP A 1 248 ? -1.559 -22.649 -21.502 1.00 26.32 244 ASP A CA 1
ATOM 1837 C C . ASP A 1 248 ? -0.554 -21.546 -21.163 1.00 21.57 244 ASP A C 1
ATOM 1838 O O . ASP A 1 248 ? -0.460 -21.087 -20.018 1.00 26.28 244 ASP A O 1
ATOM 1843 N N . ALA A 1 249 ? 0.196 -21.105 -22.173 1.00 26.37 245 ALA A N 1
ATOM 1844 C CA . ALA A 1 249 ? 1.316 -20.209 -21.912 1.00 22.37 245 ALA A CA 1
ATOM 1845 C C . ALA A 1 249 ? 0.892 -18.824 -21.435 1.00 25.71 245 ALA A C 1
ATOM 1846 O O . ALA A 1 249 ? 1.764 -18.053 -21.028 1.00 29.34 245 ALA A O 1
ATOM 1848 N N . SER A 1 250 ? -0.402 -18.488 -21.439 1.00 28.01 246 SER A N 1
ATOM 1849 C CA . SER A 1 250 ? -0.804 -17.237 -20.795 1.00 24.68 246 SER A CA 1
ATOM 1850 C C . SER A 1 250 ? -0.880 -17.356 -19.277 1.00 28.89 246 SER A C 1
ATOM 1851 O O . SER A 1 250 ? -1.023 -16.333 -18.600 1.00 24.80 246 SER A O 1
ATOM 1854 N N . GLY A 1 251 ? -0.754 -18.567 -18.727 1.00 24.55 247 GLY A N 1
ATOM 1855 C CA . GLY A 1 251 ? -0.946 -18.796 -17.309 1.00 25.34 247 GLY A CA 1
ATOM 1856 C C . GLY A 1 251 ? -2.371 -19.155 -16.918 1.00 29.84 247 GLY A C 1
ATOM 1857 O O . GLY A 1 251 ? -2.634 -19.386 -15.729 1.00 22.52 247 GLY A O 1
ATOM 1858 N N . ASP A 1 252 ? -3.287 -19.210 -17.878 1.00 24.90 248 ASP A N 1
ATOM 1859 C CA . ASP A 1 252 ? -4.707 -19.459 -17.632 1.00 23.61 248 ASP A CA 1
ATOM 1860 C C . ASP A 1 252 ? -5.152 -20.460 -18.694 1.00 29.69 248 ASP A C 1
ATOM 1861 O O . ASP A 1 252 ? -4.333 -21.207 -19.245 1.00 28.72 248 ASP A O 1
ATOM 1866 N N . GLY A 1 253 ? -6.450 -20.491 -18.998 1.00 23.77 249 GLY A N 1
ATOM 1867 C CA . GLY A 1 253 ? -6.932 -21.376 -20.042 1.00 28.52 249 GLY A CA 1
ATOM 1868 C C . GLY A 1 253 ? -7.206 -22.806 -19.619 1.00 28.41 249 GLY A C 1
ATOM 1869 O O . GLY A 1 253 ? -7.279 -23.694 -20.473 1.00 27.45 249 GLY A O 1
ATOM 1870 N N . GLY A 1 254 ? -7.370 -23.065 -18.334 1.00 30.30 250 GLY A N 1
ATOM 1871 C CA . GLY A 1 254 ? -7.603 -24.414 -17.876 1.00 28.41 250 GLY A CA 1
ATOM 1872 C C . GLY A 1 254 ? -6.318 -25.165 -17.565 1.00 33.74 250 GLY A C 1
ATOM 1873 O O . GLY A 1 254 ? -5.189 -24.676 -17.703 1.00 24.92 250 GLY A O 1
ATOM 1874 N N . VAL A 1 255 ? -6.510 -26.406 -17.146 1.00 24.25 251 VAL A N 1
ATOM 1875 C CA . VAL A 1 255 ? -5.434 -27.246 -16.646 1.00 27.58 251 VAL A CA 1
ATOM 1876 C C . VAL A 1 255 ? -5.313 -28.463 -17.564 1.00 31.81 251 VAL A C 1
ATOM 1877 O O . VAL A 1 255 ? -6.328 -29.055 -17.956 1.00 25.69 251 VAL A O 1
ATOM 1881 N N . PHE A 1 256 ? -4.081 -28.814 -17.933 1.00 24.85 252 PHE A N 1
ATOM 1882 C CA . PHE A 1 256 ? -3.818 -29.874 -18.907 1.00 19.56 252 PHE A CA 1
ATOM 1883 C C . PHE A 1 256 ? -2.992 -30.959 -18.236 1.00 23.20 252 PHE A C 1
ATOM 1884 O O . PHE A 1 256 ? -1.775 -31.050 -18.431 1.00 24.93 252 PHE A O 1
ATOM 1892 N N . LEU A 1 257 ? -3.665 -31.803 -17.456 1.00 21.71 253 LEU A N 1
ATOM 1893 C CA . LEU A 1 257 ? -2.955 -32.743 -16.594 1.00 24.03 253 LEU A CA 1
ATOM 1894 C C . LEU A 1 257 ? -2.411 -33.947 -17.361 1.00 28.95 253 LEU A C 1
ATOM 1895 O O . LEU A 1 257 ? -1.367 -34.495 -16.992 1.00 29.88 253 LEU A O 1
ATOM 1900 N N . SER A 1 258 ? -3.121 -34.399 -18.398 1.00 28.50 254 SER A N 1
ATOM 1901 C CA . SER A 1 258 ? -2.623 -35.491 -19.235 1.00 28.17 254 SER A CA 1
ATOM 1902 C C . SER A 1 258 ? -1.333 -35.090 -19.933 1.00 25.80 254 SER A C 1
ATOM 1903 O O . SER A 1 258 ? -0.350 -35.847 -19.950 1.00 25.08 254 SER A O 1
ATOM 1906 N N . GLN A 1 259 ? -1.337 -33.894 -20.530 1.00 26.62 255 GLN A N 1
ATOM 1907 C CA . GLN A 1 259 ? -0.137 -33.342 -21.145 1.00 28.73 255 GLN A CA 1
ATOM 1908 C C . GLN A 1 259 ? 0.959 -33.105 -20.108 1.00 26.04 255 GLN A C 1
ATOM 1909 O O . GLN A 1 259 ? 2.143 -33.312 -20.389 1.00 23.25 255 GLN A O 1
ATOM 1915 N N . SER A 1 260 ? 0.589 -32.672 -18.903 1.00 22.59 256 SER A N 1
ATOM 1916 C CA . SER A 1 260 ? 1.597 -32.468 -17.874 1.00 23.01 256 SER A CA 1
ATOM 1917 C C . SER A 1 260 ? 2.285 -33.780 -17.534 1.00 27.27 256 SER A C 1
ATOM 1918 O O . SER A 1 260 ? 3.503 -33.813 -17.303 1.00 25.40 256 SER A O 1
ATOM 1921 N N . ASP A 1 261 ? 1.524 -34.876 -17.525 1.00 26.36 257 ASP A N 1
ATOM 1922 C CA . ASP A 1 261 ? 2.102 -36.184 -17.236 1.00 22.71 257 ASP A CA 1
ATOM 1923 C C . ASP A 1 261 ? 3.147 -36.583 -18.272 1.00 21.76 257 ASP A C 1
ATOM 1924 O O . ASP A 1 261 ? 4.188 -37.146 -17.915 1.00 23.73 257 ASP A O 1
ATOM 1929 N N . VAL A 1 262 ? 2.876 -36.350 -19.563 1.00 21.85 258 VAL A N 1
ATOM 1930 C CA . VAL A 1 262 ? 3.860 -36.746 -20.567 1.00 26.40 258 VAL A CA 1
ATOM 1931 C C . VAL A 1 262 ? 5.125 -35.922 -20.413 1.00 21.42 258 VAL A C 1
ATOM 1932 O O . VAL A 1 262 ? 6.234 -36.458 -20.495 1.00 21.22 258 VAL A O 1
ATOM 1936 N N . TRP A 1 263 ? 4.977 -34.615 -20.155 1.00 20.60 259 TRP A N 1
ATOM 1937 C CA . TRP A 1 263 ? 6.139 -33.744 -19.975 1.00 19.35 259 TRP A CA 1
ATOM 1938 C C . TRP A 1 263 ? 6.970 -34.161 -18.765 1.00 21.04 259 TRP A C 1
ATOM 1939 O O . TRP A 1 263 ? 8.199 -34.291 -18.854 1.00 22.78 259 TRP A O 1
ATOM 1950 N N . LEU A 1 264 ? 6.323 -34.376 -17.612 1.00 21.75 260 LEU A N 1
ATOM 1951 C CA . LEU A 1 264 ? 7.116 -34.659 -16.421 1.00 18.09 260 LEU A CA 1
ATOM 1952 C C . LEU A 1 264 ? 7.784 -36.023 -16.535 1.00 20.85 260 LEU A C 1
ATOM 1953 O O . LEU A 1 264 ? 8.936 -36.188 -16.120 1.00 21.76 260 LEU A O 1
ATOM 1958 N N . ASP A 1 265 ? 7.099 -37.000 -17.134 1.00 21.43 261 ASP A N 1
ATOM 1959 C CA . ASP A 1 265 ? 7.720 -38.312 -17.327 1.00 20.56 261 ASP A CA 1
ATOM 1960 C C . ASP A 1 265 ? 8.949 -38.204 -18.214 1.00 20.68 261 ASP A C 1
ATOM 1961 O O . ASP A 1 265 ? 9.992 -38.802 -17.923 1.00 24.88 261 ASP A O 1
ATOM 1966 N N . PHE A 1 266 ? 8.832 -37.444 -19.307 1.00 20.37 262 PHE A N 1
ATOM 1967 C CA . PHE A 1 266 ? 9.950 -37.179 -20.211 1.00 20.00 262 PHE A CA 1
ATOM 1968 C C . PHE A 1 266 ? 11.118 -36.524 -19.481 1.00 26.01 262 PHE A C 1
ATOM 1969 O O . PHE A 1 266 ? 12.284 -36.902 -19.673 1.00 22.09 262 PHE A O 1
ATOM 1977 N N . LEU A 1 267 ? 10.830 -35.500 -18.673 1.00 22.59 263 LEU A N 1
ATOM 1978 C CA . LEU A 1 267 ? 11.896 -34.829 -17.930 1.00 20.40 263 LEU A CA 1
ATOM 1979 C C . LEU A 1 267 ? 12.478 -35.735 -16.848 1.00 21.09 263 LEU A C 1
ATOM 1980 O O . LEU A 1 267 ? 13.704 -35.793 -16.673 1.00 22.20 263 LEU A O 1
ATOM 1985 N N . ASN A 1 268 ? 11.618 -36.437 -16.104 1.00 19.50 264 ASN A N 1
ATOM 1986 C CA . ASN A 1 268 ? 12.097 -37.354 -15.072 1.00 26.65 264 ASN A CA 1
ATOM 1987 C C . ASN A 1 268 ? 13.013 -38.421 -15.674 1.00 27.39 264 ASN A C 1
ATOM 1988 O O . ASN A 1 268 ? 14.061 -38.756 -15.107 1.00 28.27 264 ASN A O 1
ATOM 1993 N N . GLU A 1 269 ? 12.631 -38.946 -16.836 1.00 29.62 265 GLU A N 1
ATOM 1994 C CA . GLU A 1 269 ? 13.418 -39.952 -17.543 1.00 30.48 265 GLU A CA 1
ATOM 1995 C C . GLU A 1 269 ? 14.827 -39.449 -17.852 1.00 32.26 265 GLU A C 1
ATOM 1996 O O . GLU A 1 269 ? 15.797 -40.216 -17.807 1.00 30.89 265 GLU A O 1
ATOM 2002 N N . ARG A 1 270 ? 14.955 -38.165 -18.186 1.00 26.95 266 ARG A N 1
ATOM 2003 C CA . ARG A 1 270 ? 16.218 -37.568 -18.591 1.00 22.38 266 ARG A CA 1
ATOM 2004 C C . ARG A 1 270 ? 16.942 -36.866 -17.448 1.00 24.73 266 ARG A C 1
ATOM 2005 O O . ARG A 1 270 ? 17.969 -36.224 -17.684 1.00 27.24 266 ARG A O 1
ATOM 2013 N N . ASN A 1 271 ? 16.421 -36.960 -16.228 1.00 20.79 267 ASN A N 1
ATOM 2014 C CA . ASN A 1 271 ? 16.984 -36.294 -15.049 1.00 21.99 267 ASN A CA 1
ATOM 2015 C C . ASN A 1 271 ? 17.052 -34.771 -15.195 1.00 22.28 267 ASN A C 1
ATOM 2016 O O . ASN A 1 271 ? 17.947 -34.121 -14.644 1.00 26.50 267 ASN A O 1
ATOM 2021 N N . VAL A 1 272 ? 16.110 -34.172 -15.910 1.00 20.50 268 VAL A N 1
ATOM 2022 C CA . VAL A 1 272 ? 16.086 -32.720 -16.090 1.00 20.06 268 VAL A CA 1
ATOM 2023 C C . VAL A 1 272 ? 15.297 -32.104 -14.940 1.00 16.87 268 VAL A C 1
ATOM 2024 O O . VAL A 1 272 ? 14.165 -32.519 -14.670 1.00 18.69 268 VAL A O 1
ATOM 2028 N N . SER A 1 273 ? 15.908 -31.146 -14.241 1.00 16.30 269 SER A N 1
ATOM 2029 C CA . SER A 1 273 ? 15.269 -30.483 -13.108 1.00 18.39 269 SER A CA 1
ATOM 2030 C C . SER A 1 273 ? 14.107 -29.599 -13.560 1.00 16.77 269 SER A C 1
ATOM 2031 O O . SER A 1 273 ? 14.112 -29.055 -14.668 1.00 20.69 269 SER A O 1
ATOM 2034 N N . TRP A 1 274 ? 13.109 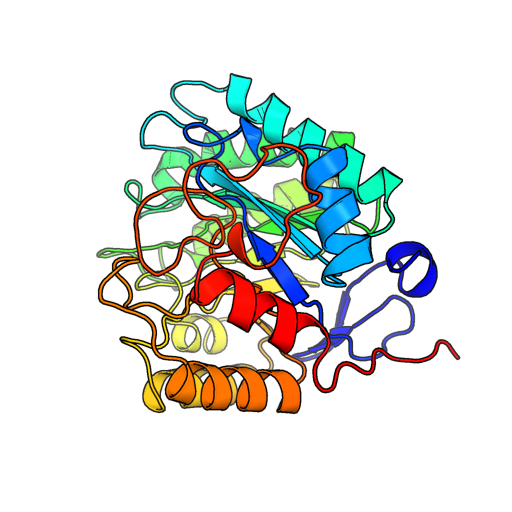-29.437 -12.687 1.00 16.53 270 TRP A N 1
ATOM 2035 C CA . TRP A 1 274 ? 11.946 -28.639 -13.064 1.00 18.82 270 TRP A CA 1
ATOM 2036 C C . TRP A 1 274 ? 11.362 -27.888 -11.875 1.00 15.97 270 TRP A C 1
ATOM 2037 O O . TRP A 1 274 ? 11.471 -28.314 -10.722 1.00 17.80 270 TRP A O 1
ATOM 2048 N N . VAL A 1 275 ? 10.800 -26.709 -12.196 1.00 17.36 271 VAL A N 1
ATOM 2049 C CA . VAL A 1 275 ? 10.224 -25.791 -11.167 1.00 15.19 271 VAL A CA 1
ATOM 2050 C C . VAL A 1 275 ? 8.860 -25.281 -11.667 1.00 14.58 271 VAL A C 1
ATOM 2051 O O . VAL A 1 275 ? 8.832 -24.614 -12.718 1.00 17.38 271 VAL A O 1
ATOM 2055 N N . ASN A 1 276 ? 7.778 -25.638 -10.978 1.00 15.60 272 ASN A N 1
ATOM 2056 C CA . ASN A 1 276 ? 6.397 -25.247 -11.384 1.00 18.93 272 ASN A CA 1
ATOM 2057 C C . ASN A 1 276 ? 6.080 -23.764 -11.145 1.00 20.00 272 ASN A C 1
ATOM 2058 O O . ASN A 1 276 ? 6.585 -23.200 -10.159 1.00 18.36 272 ASN A O 1
ATOM 2063 N N . TRP A 1 277 ? 5.234 -23.180 -11.993 1.00 18.28 273 TRP A N 1
ATOM 2064 C CA . TRP A 1 277 ? 4.758 -21.788 -11.810 1.00 18.97 273 TRP A CA 1
ATOM 2065 C C . TRP A 1 277 ? 3.245 -21.858 -11.564 1.00 18.61 273 TRP A C 1
ATOM 2066 O O . TRP A 1 277 ? 2.566 -22.482 -12.396 1.00 19.49 273 TRP A O 1
ATOM 2077 N N . SER A 1 278 ? 2.728 -21.241 -10.493 1.00 16.88 274 SER A N 1
ATOM 2078 C CA . SER A 1 278 ? 3.482 -20.429 -9.498 1.00 19.79 274 SER A CA 1
ATOM 2079 C C . SER A 1 278 ? 2.827 -20.529 -8.110 1.00 20.32 274 SER A C 1
ATOM 2080 O O . SER A 1 278 ? 1.668 -20.983 -8.039 1.00 17.47 274 SER A O 1
ATOM 2083 N N . LEU A 1 279 ? 3.530 -20.079 -7.068 1.00 16.99 275 LEU A N 1
ATOM 2084 C CA . LEU A 1 279 ? 2.983 -20.096 -5.687 1.00 15.82 275 LEU A CA 1
ATOM 2085 C C . LEU A 1 279 ? 2.248 -18.777 -5.418 1.00 18.31 275 LEU A C 1
ATOM 2086 O O . LEU A 1 279 ? 2.881 -17.836 -4.902 1.00 20.48 275 LEU A O 1
ATOM 2091 N N . THR A 1 280 ? 0.967 -18.720 -5.765 1.00 16.95 276 THR A N 1
ATOM 2092 C CA . THR A 1 280 ? 0.156 -17.527 -5.547 1.00 19.10 276 THR A CA 1
ATOM 2093 C C . THR A 1 280 ? -1.307 -17.951 -5.586 1.00 15.66 276 THR A C 1
ATOM 2094 O O . THR A 1 280 ? -1.629 -19.082 -5.960 1.00 18.52 276 THR A O 1
ATOM 2098 N N . HIS A 1 281 ? -2.191 -17.026 -5.191 1.00 19.93 277 HIS A N 1
ATOM 2099 C CA . HIS A 1 281 ? -3.635 -17.258 -5.205 1.00 21.98 277 HIS A CA 1
ATOM 2100 C C . HIS A 1 281 ? -4.349 -16.486 -6.310 1.00 23.03 277 HIS A C 1
ATOM 2101 O O . HIS A 1 281 ? -5.585 -16.472 -6.332 1.00 20.42 277 HIS A O 1
ATOM 2108 N N . LYS A 1 282 ? -3.605 -15.799 -7.186 1.00 18.12 278 LYS A N 1
ATOM 2109 C CA . LYS A 1 282 ? -4.173 -15.210 -8.393 1.00 19.15 278 LYS A CA 1
ATOM 2110 C C . LYS A 1 282 ? -5.152 -16.181 -9.050 1.00 20.50 278 LYS A C 1
ATOM 2111 O O . LYS A 1 282 ? -4.922 -17.394 -9.075 1.00 20.46 278 LYS A O 1
ATOM 2117 N N . VAL A 1 283 ? -6.252 -15.645 -9.574 1.00 16.12 279 VAL A N 1
ATOM 2118 C CA . VAL A 1 283 ? -7.359 -16.493 -10.019 1.00 20.68 279 VAL A CA 1
ATOM 2119 C C . VAL A 1 283 ? -7.126 -16.911 -11.463 1.00 17.66 279 VAL A C 1
ATOM 2120 O O . VAL A 1 283 ? -7.775 -16.404 -12.385 1.00 19.13 279 VAL A O 1
ATOM 2124 N N . GLU A 1 284 ? -6.181 -17.833 -11.661 1.00 18.76 280 GLU A N 1
ATOM 2125 C CA . GLU A 1 284 ? -5.793 -18.326 -12.977 1.00 18.39 280 GLU A CA 1
ATOM 2126 C C . GLU A 1 284 ? -5.345 -19.780 -12.838 1.00 20.80 280 GLU A C 1
ATOM 2127 O O . GLU A 1 284 ? -4.949 -20.226 -11.753 1.00 19.18 280 GLU A O 1
ATOM 2133 N N . SER A 1 285 ? -5.396 -20.515 -13.958 1.00 21.04 281 SER A N 1
ATOM 2134 C CA . SER A 1 285 ? -5.232 -21.972 -13.909 1.00 21.47 281 SER A CA 1
ATOM 2135 C C . SER A 1 285 ? -3.865 -22.400 -13.388 1.00 22.88 281 SER A C 1
ATOM 2136 O O . SER A 1 285 ? -3.748 -23.476 -12.792 1.00 19.23 281 SER A O 1
ATOM 2139 N N . SER A 1 286 ? -2.814 -21.618 -13.641 1.00 20.22 282 SER A N 1
ATOM 2140 C CA . SER A 1 286 ? -1.487 -22.068 -13.225 1.00 18.99 282 SER A CA 1
ATOM 2141 C C . SER A 1 286 ? -1.194 -21.777 -11.756 1.00 24.06 282 SER A C 1
ATOM 2142 O O . SER A 1 286 ? -0.183 -22.266 -11.234 1.00 18.86 282 SER A O 1
ATOM 2145 N N . ALA A 1 287 ? -2.047 -21.011 -11.073 1.00 16.88 283 ALA A N 1
ATOM 2146 C CA . ALA A 1 287 ? -1.771 -20.665 -9.679 1.00 18.20 283 ALA A CA 1
ATOM 2147 C C . ALA A 1 287 ? -2.001 -21.870 -8.775 1.00 17.47 283 ALA A C 1
ATOM 2148 O O . ALA A 1 287 ? -3.024 -22.547 -8.885 1.00 20.25 283 ALA A O 1
ATOM 2150 N N . ALA A 1 288 ? -1.064 -22.109 -7.850 1.00 17.52 284 ALA A N 1
ATOM 2151 C CA . ALA A 1 288 ? -1.112 -23.290 -6.993 1.00 16.29 284 ALA A CA 1
ATOM 2152 C C . ALA A 1 288 ? -2.158 -23.211 -5.889 1.00 17.93 284 ALA A C 1
ATOM 2153 O O . ALA A 1 288 ? -2.565 -24.258 -5.374 1.00 21.52 284 ALA A O 1
ATOM 2155 N N . LEU A 1 289 ? -2.575 -22.015 -5.485 1.00 17.52 285 LEU A N 1
ATOM 2156 C CA . LEU A 1 289 ? -3.375 -21.817 -4.283 1.00 19.13 285 LEU A CA 1
ATOM 2157 C C . LEU A 1 289 ? -4.725 -21.201 -4.636 1.00 22.59 285 LEU A C 1
ATOM 2158 O O . LEU A 1 289 ? -4.815 -20.360 -5.539 1.00 21.47 285 LEU A O 1
ATOM 2163 N N . ASN A 1 290 ? -5.793 -21.625 -3.908 1.00 23.07 286 ASN A N 1
ATOM 2164 C CA . ASN A 1 290 ? -7.077 -20.941 -4.016 1.00 21.80 286 ASN A CA 1
ATOM 2165 C C . ASN A 1 290 ? -7.074 -19.664 -3.181 1.00 23.48 286 ASN A C 1
ATOM 2166 O O . ASN A 1 290 ? -6.400 -19.595 -2.153 1.00 19.27 286 ASN A O 1
ATOM 2171 N N . PRO A 1 291 ? -7.827 -18.641 -3.596 1.00 22.96 287 PRO A N 1
ATOM 2172 C CA . PRO A 1 291 ? -7.959 -17.443 -2.758 1.00 26.23 287 PRO A CA 1
ATOM 2173 C C . PRO A 1 291 ? -8.380 -17.834 -1.347 1.00 24.54 287 PRO A C 1
ATOM 2174 O O . PRO A 1 291 ? -9.225 -18.710 -1.146 1.00 27.50 287 PRO A O 1
ATOM 2178 N N . GLY A 1 292 ? -7.745 -17.209 -0.363 1.00 30.27 288 GLY A N 1
ATOM 2179 C CA . GLY A 1 292 ? -7.926 -17.589 1.018 1.00 34.09 288 GLY A CA 1
ATOM 2180 C C . GLY A 1 292 ? -6.928 -18.598 1.552 1.00 33.08 288 GLY A C 1
ATOM 2181 O O . GLY A 1 292 ? -6.954 -18.888 2.752 1.00 29.20 288 GLY A O 1
ATOM 2182 N N . ALA A 1 293 ? -6.069 -19.164 0.708 1.00 27.02 289 ALA A N 1
ATOM 2183 C CA . ALA A 1 293 ? -5.011 -20.030 1.220 1.00 25.05 289 ALA A CA 1
ATOM 2184 C C . ALA A 1 293 ? -4.035 -19.206 2.046 1.00 19.29 289 ALA A C 1
ATOM 2185 O O . ALA A 1 293 ? -3.736 -18.059 1.713 1.00 23.18 289 ALA A O 1
ATOM 2187 N N . SER A 1 294 ? -3.550 -19.789 3.136 1.00 24.03 290 SER A N 1
ATOM 2188 C CA . SER A 1 294 ? -2.723 -19.032 4.064 1.00 17.34 290 SER A CA 1
ATOM 2189 C C . SER A 1 294 ? -1.419 -18.608 3.389 1.00 21.68 290 SER A C 1
ATOM 2190 O O . SER A 1 294 ? -0.858 -19.364 2.582 1.00 24.05 290 SER A O 1
ATOM 2193 N N . PRO A 1 295 ? -0.913 -17.406 3.676 1.00 22.55 291 PRO A N 1
ATOM 2194 C CA . PRO A 1 295 ? 0.418 -17.043 3.164 1.00 25.34 291 PRO A CA 1
ATOM 2195 C C . PRO A 1 295 ? 1.553 -17.829 3.804 1.00 24.73 291 PRO A C 1
ATOM 2196 O O . PRO A 1 295 ? 2.675 -17.818 3.263 1.00 21.30 291 PRO A O 1
ATOM 2200 N N . ASN A 1 296 ? 1.309 -18.490 4.945 1.00 19.92 292 ASN A N 1
ATOM 2201 C CA . ASN A 1 296 ? 2.367 -19.159 5.695 1.00 20.96 292 ASN A CA 1
ATOM 2202 C C . ASN A 1 296 ? 2.241 -20.678 5.673 1.00 20.10 292 ASN A C 1
ATOM 2203 O O . ASN A 1 296 ? 2.645 -21.341 6.627 1.00 24.57 292 ASN A O 1
ATOM 2208 N N . GLY A 1 297 ? 1.712 -21.243 4.592 1.00 21.17 293 GLY A N 1
ATOM 2209 C CA . GLY A 1 297 ? 1.740 -22.687 4.415 1.00 22.58 293 GLY A CA 1
ATOM 2210 C C . GLY A 1 297 ? 0.666 -23.417 5.205 1.00 25.42 293 GLY A C 1
ATOM 2211 O O . GLY A 1 297 ? -0.345 -22.841 5.635 1.00 20.61 293 GLY A O 1
ATOM 2212 N N . GLY A 1 298 ? 0.886 -24.725 5.375 1.00 24.51 294 GLY A N 1
ATOM 2213 C CA . GLY A 1 298 ? -0.080 -25.565 6.078 1.00 26.83 294 GLY A CA 1
ATOM 2214 C C . GLY A 1 298 ? -1.363 -25.871 5.332 1.00 23.93 294 GLY A C 1
ATOM 2215 O O . GLY A 1 298 ? -2.371 -26.191 5.973 1.00 22.74 294 GLY A O 1
ATOM 2216 N N . TRP A 1 299 ? -1.345 -25.816 3.994 1.00 23.28 295 TRP A N 1
ATOM 2217 C CA . TRP A 1 299 ? -2.567 -25.839 3.192 1.00 22.17 295 TRP A CA 1
ATOM 2218 C C . TRP A 1 299 ? -3.185 -27.234 3.156 1.00 28.65 295 TRP A C 1
ATOM 2219 O O . TRP A 1 299 ? -2.485 -28.232 2.941 1.00 25.62 295 TRP A O 1
ATOM 2230 N N . THR A 1 300 ? -4.503 -27.301 3.368 1.00 25.10 296 THR A N 1
ATOM 2231 C CA . THR A 1 300 ? -5.256 -28.527 3.138 1.00 24.60 296 THR A CA 1
ATOM 2232 C C . THR A 1 300 ? -5.572 -28.653 1.657 1.00 25.49 296 THR A C 1
ATOM 2233 O O . THR A 1 300 ? -5.335 -27.735 0.870 1.00 21.95 296 THR A O 1
ATOM 2237 N N . ASP A 1 301 ? -6.187 -29.780 1.285 1.00 24.76 297 ASP A N 1
ATOM 2238 C CA . ASP A 1 301 ? -6.495 -30.017 -0.120 1.00 30.98 297 ASP A CA 1
ATOM 2239 C C . ASP A 1 301 ? -7.482 -28.989 -0.659 1.00 24.16 297 ASP A C 1
ATOM 2240 O O . ASP A 1 301 ? -7.384 -28.585 -1.824 1.00 25.83 297 ASP A O 1
ATOM 2245 N N . ALA A 1 302 ? -8.449 -28.565 0.166 1.00 24.29 298 ALA A N 1
ATOM 2246 C CA . ALA A 1 302 ? -9.380 -27.526 -0.267 1.00 25.73 298 ALA A CA 1
ATOM 2247 C C . ALA A 1 302 ? -8.666 -26.220 -0.588 1.00 24.46 298 ALA A C 1
ATOM 2248 O O . ALA A 1 302 ? -9.147 -25.442 -1.426 1.00 22.58 298 ALA A O 1
ATOM 2250 N N . ASN A 1 303 ? -7.531 -25.954 0.077 1.00 22.62 299 ASN A N 1
ATOM 2251 C CA . ASN A 1 303 ? -6.762 -24.731 -0.145 1.00 24.39 299 ASN A CA 1
ATOM 2252 C C . ASN A 1 303 ? -5.930 -24.758 -1.421 1.00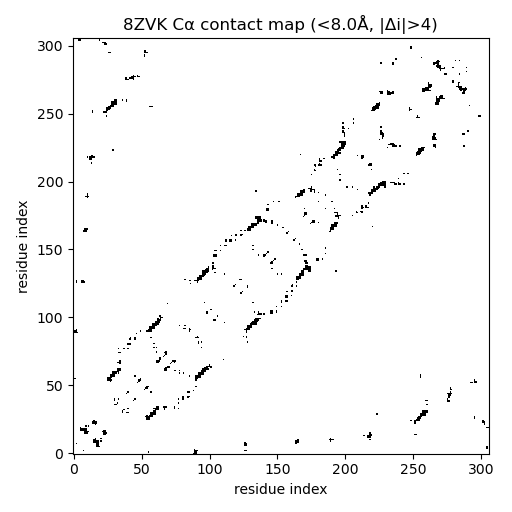 23.33 299 ASN A C 1
ATOM 2253 O O . ASN A 1 303 ? -5.530 -23.693 -1.892 1.00 22.09 299 ASN A O 1
ATOM 2258 N N . LEU A 1 304 ? -5.629 -25.942 -1.962 1.00 24.68 300 LEU A N 1
ATOM 2259 C CA . LEU A 1 304 ? -4.878 -26.078 -3.203 1.00 19.86 300 LEU A CA 1
ATOM 2260 C C . LEU A 1 304 ? -5.824 -26.047 -4.396 1.00 26.29 300 LEU A C 1
ATOM 2261 O O . LEU A 1 304 ? -6.922 -26.612 -4.351 1.00 25.78 300 LEU A O 1
ATOM 2266 N N . SER A 1 305 ? -5.398 -25.367 -5.450 1.00 18.49 301 SER A N 1
ATOM 2267 C CA . SER A 1 305 ? -6.100 -25.373 -6.716 1.00 20.26 301 SER A CA 1
ATOM 2268 C C . SER A 1 305 ? -5.877 -26.709 -7.426 1.00 19.40 301 SER A C 1
ATOM 2269 O O . SER A 1 305 ? -5.047 -27.511 -6.998 1.00 17.89 301 SER A O 1
ATOM 2272 N N . PRO A 1 306 ? -6.617 -26.985 -8.513 1.00 18.61 302 PRO A N 1
ATOM 2273 C CA . PRO A 1 306 ? -6.293 -28.174 -9.330 1.00 20.55 302 PRO A CA 1
ATOM 2274 C C . PRO A 1 306 ? -4.825 -28.257 -9.725 1.00 21.87 302 PRO A C 1
ATOM 2275 O O . PRO A 1 306 ? -4.227 -29.341 -9.675 1.00 20.34 302 PRO A O 1
ATOM 2279 N N . SER A 1 307 ? -4.230 -27.143 -10.153 1.00 21.32 303 SER A N 1
ATOM 2280 C CA . SER A 1 307 ? -2.804 -27.166 -10.456 1.00 16.96 303 SER A CA 1
ATOM 2281 C C . SER A 1 307 ? -2.003 -27.530 -9.215 1.00 16.79 303 SER A C 1
ATOM 2282 O O . SER A 1 307 ? -1.137 -28.409 -9.260 1.00 19.50 303 SER A O 1
ATOM 2285 N N . GLY A 1 308 ? -2.293 -26.867 -8.096 1.00 18.23 304 GLY A N 1
ATOM 2286 C CA . GLY A 1 308 ? -1.575 -27.149 -6.861 1.00 17.99 304 GLY A CA 1
ATOM 2287 C C . GLY A 1 308 ? -1.667 -28.605 -6.441 1.00 19.24 304 GLY A C 1
ATOM 2288 O O . GLY A 1 308 ? -0.662 -29.220 -6.062 1.00 18.41 304 GLY A O 1
ATOM 2289 N N . ARG A 1 309 ? -2.875 -29.176 -6.485 1.00 16.18 305 ARG A N 1
ATOM 2290 C CA . ARG A 1 309 ? -3.023 -30.573 -6.092 1.00 15.88 305 ARG A CA 1
ATOM 2291 C C . ARG A 1 309 ? -2.211 -31.479 -7.005 1.00 18.13 305 ARG A C 1
ATOM 2292 O O . ARG A 1 309 ? -1.549 -32.412 -6.534 1.00 23.23 305 ARG A O 1
ATOM 2300 N N . TYR A 1 310 ? -2.228 -31.208 -8.312 1.00 15.76 306 TYR A N 1
ATOM 2301 C CA . TYR A 1 310 ? -1.457 -32.033 -9.236 1.00 17.22 306 TYR A CA 1
ATOM 2302 C C . TYR A 1 310 ? 0.049 -31.907 -8.990 1.00 19.37 306 TYR A C 1
ATOM 2303 O O . TYR A 1 310 ? 0.769 -32.913 -9.026 1.00 18.94 306 TYR A O 1
ATOM 2312 N N . VAL A 1 311 ? 0.550 -30.680 -8.765 1.00 13.95 307 VAL A N 1
ATOM 2313 C CA . VAL A 1 311 ? 1.998 -30.501 -8.643 1.00 18.75 307 VAL A CA 1
ATOM 2314 C C . VAL A 1 311 ? 2.510 -31.121 -7.342 1.00 21.64 307 VAL A C 1
ATOM 2315 O O . VAL A 1 311 ? 3.606 -31.702 -7.305 1.00 22.82 307 VAL A O 1
ATOM 2319 N N . LYS A 1 312 ? 1.729 -31.028 -6.258 1.00 17.65 308 LYS A N 1
ATOM 2320 C CA . LYS A 1 312 ? 2.106 -31.710 -5.021 1.00 18.36 308 LYS A CA 1
ATOM 2321 C C . LYS A 1 312 ? 2.218 -33.217 -5.240 1.00 23.51 308 LYS A C 1
ATOM 2322 O O . LYS A 1 312 ? 3.170 -33.866 -4.782 1.00 20.20 308 LYS A O 1
ATOM 2328 N N . SER A 1 313 ? 1.241 -33.788 -5.937 1.00 20.34 309 SER A N 1
ATOM 2329 C CA . SER A 1 313 ? 1.283 -35.205 -6.275 1.00 22.06 309 SER A CA 1
ATOM 2330 C C . SER A 1 313 ? 2.513 -35.541 -7.115 1.00 26.50 309 SER A C 1
ATOM 2331 O O . SER A 1 313 ? 3.170 -36.560 -6.887 1.00 24.84 309 SER A O 1
ATOM 2334 N N . ALA A 1 314 ? 2.843 -34.700 -8.094 1.00 25.12 310 ALA A N 1
ATOM 2335 C CA . ALA A 1 314 ? 3.983 -34.999 -8.953 1.00 21.60 310 ALA A CA 1
ATOM 2336 C C . ALA A 1 314 ? 5.326 -34.771 -8.269 1.00 25.35 310 ALA A C 1
ATOM 2337 O O . ALA A 1 314 ? 6.337 -35.304 -8.738 1.00 24.71 310 ALA A O 1
ATOM 2339 N N . MET A 1 315 ? 5.373 -33.984 -7.193 1.00 18.04 311 MET A N 1
ATOM 2340 C CA . MET A 1 315 ? 6.664 -33.533 -6.688 1.00 18.26 311 MET A CA 1
ATOM 2341 C C . MET A 1 315 ? 7.554 -34.704 -6.259 1.00 25.55 311 MET A C 1
ATOM 2342 O O . MET A 1 315 ? 8.772 -34.664 -6.458 1.00 26.49 311 MET A O 1
ATOM 2347 N N . ARG A 1 316 ? 6.986 -35.751 -5.660 1.00 25.56 312 ARG A N 1
ATOM 2348 C CA . ARG A 1 316 ? 7.818 -36.874 -5.232 1.00 28.56 312 ARG A CA 1
ATOM 2349 C C . ARG A 1 316 ? 7.569 -38.140 -6.046 1.00 24.15 312 ARG A C 1
ATOM 2350 O O . ARG A 1 316 ? 8.070 -39.207 -5.684 1.00 28.47 312 ARG A O 1
ATOM 2358 N N . LYS A 1 317 ? 6.865 -38.041 -7.166 1.00 26.16 313 LYS A N 1
ATOM 2359 C CA . LYS A 1 317 ? 6.634 -39.215 -7.999 1.00 30.35 313 LYS A CA 1
ATOM 2360 C C . LYS A 1 317 ? 7.930 -39.626 -8.690 1.00 26.84 313 LYS A C 1
ATOM 2361 O O . LYS A 1 317 ? 8.539 -38.821 -9.398 1.00 23.68 313 LYS A O 1
ATOM 2367 N N . ASN A 1 318 ? 8.341 -40.883 -8.504 1.00 26.12 314 ASN A N 1
ATOM 2368 C CA . ASN A 1 318 ? 9.505 -41.434 -9.202 1.00 27.02 314 ASN A CA 1
ATOM 2369 C C . ASN A 1 318 ? 10.755 -40.598 -8.943 1.00 24.54 314 ASN A C 1
ATOM 2370 O O . ASN A 1 318 ? 11.538 -40.322 -9.851 1.00 33.14 314 ASN A O 1
ATOM 2375 N N . TYR A 1 319 ? 10.937 -40.182 -7.699 1.00 25.73 315 TYR A N 1
ATOM 2376 C CA . TYR A 1 319 ? 12.031 -39.293 -7.327 1.00 28.70 315 TYR A CA 1
ATOM 2377 C C . TYR A 1 319 ? 13.059 -40.102 -6.542 1.00 32.16 315 TYR A C 1
ATOM 2378 O O . TYR A 1 319 ? 12.842 -40.403 -5.367 1.00 34.91 315 TYR A O 1
ATOM 2387 N N . ASN A 1 320 ? 14.192 -40.423 -7.172 1.00 27.06 316 ASN A N 1
ATOM 2388 C CA . ASN A 1 320 ? 15.249 -41.220 -6.536 1.00 33.66 316 ASN A CA 1
ATOM 2389 C C . ASN A 1 320 ? 16.589 -40.503 -6.690 1.00 32.86 316 ASN A C 1
ATOM 2390 O O . ASN A 1 320 ? 17.361 -40.782 -7.617 1.00 33.64 316 ASN A O 1
ATOM 2395 N N . PRO A 1 321 ? 16.890 -39.560 -5.802 1.00 26.75 317 PRO A N 1
ATOM 2396 C CA . PRO A 1 321 ? 18.196 -38.868 -5.855 1.00 25.01 317 PRO A CA 1
ATOM 2397 C C . PRO A 1 321 ? 19.337 -39.823 -5.546 1.00 29.66 317 PRO A C 1
ATOM 2398 O O . PRO A 1 321 ? 19.122 -40.888 -4.946 1.00 26.58 317 PRO A O 1
ATOM 2402 N N . PRO A 1 322 ? 20.566 -39.486 -5.938 1.00 27.13 318 PRO A N 1
ATOM 2403 C CA . PRO A 1 322 ? 21.674 -40.437 -5.777 1.00 28.47 318 PRO A CA 1
ATOM 2404 C C . PRO A 1 322 ? 22.024 -40.659 -4.312 1.00 23.18 318 PRO A C 1
ATOM 2405 O O . PRO A 1 322 ? 21.767 -39.822 -3.449 1.00 22.31 318 PRO A O 1
ATOM 2409 N N . VAL A 1 323 ? 22.632 -41.810 -4.040 1.00 30.95 319 VAL A N 1
ATOM 2410 C CA . VAL A 1 323 ? 23.141 -42.150 -2.711 1.00 28.17 319 VAL A CA 1
ATOM 2411 C C . VAL A 1 323 ? 24.631 -41.836 -2.685 1.00 28.12 319 VAL A C 1
ATOM 2412 O O . VAL A 1 323 ? 25.368 -42.339 -3.546 1.00 30.49 319 VAL A O 1
ATOM 2416 N N . PRO A 1 324 ? 25.119 -41.028 -1.746 1.00 28.80 320 PRO A N 1
ATOM 2417 C CA . PRO A 1 324 ? 26.535 -40.665 -1.753 1.00 27.45 320 PRO A CA 1
ATOM 2418 C C . PRO A 1 324 ? 27.415 -41.905 -1.670 1.00 29.24 320 PRO A C 1
ATOM 2419 O O . PRO A 1 324 ? 27.022 -42.923 -1.072 1.00 31.08 320 PRO A O 1
ATOM 2423 N N . PRO A 1 325 ? 28.611 -41.860 -2.271 1.00 27.35 321 PRO A N 1
ATOM 2424 C CA . PRO A 1 325 ? 29.520 -43.014 -2.196 1.00 27.78 321 PRO A CA 1
ATOM 2425 C C . PRO A 1 325 ? 29.920 -43.361 -0.764 1.00 29.62 321 PRO A C 1
ATOM 2426 O O . PRO A 1 325 ? 30.033 -42.417 0.025 1.00 34.62 321 PRO A O 1
#